Protein AF-A0A2N1NIM1-F1 (afdb_monomer_lite)

Secondary structure (DSSP, 8-state):
-PPPHHHHHHHHHHHHHHHHHHHHHHHHHHHH---PPPP-------PPPPPPPPPPPPPP---HHHHHHHHHHHHHHHHHHHHHHHHHHT---PPPPP------PPPPPPPPPPPPPP---HHHHHHHHHHHHHHHHHHHHHHHHHHHHHHHHHHHHHHHHHHHHHHHHH-PPPPPPP-PPPP--PPP-SPPPPPPPPS-THHHHHHHTS--

Sequence (212 aa):
MFSLPSEEISKKKSQEIEIMIRQEKEKMEKMREFKAQPLPTGSPDCLPTRPYYPPTHPKPFTLLTNDRGEKYQRKFYEKVRKEQEYVKENRFHAQPLPNFEPKIPRKPECPPPTEPIGFFFFTDTRMEERHIYDEHRRFREKEAEEQRIAKIREEEVRNMKEIRRLRADLVHHAQPIRYYTPINIQPSDKKPTRPISPMIGEKRRKYMRQIP

pLDDT: mean 87.47, std 9.03, range [51.19, 97.94]

Radius of gyration: 57.65 Å; chains: 1; bounding box: 119×69×162 Å

Organism: NCBI:txid588596

Foldseek 3Di:
DDDDPVVVVVVVVVVVVVVVVVVVVVVVVVVVPDDDDPDPPDDPDPDPDDDDDPDDDDDDDDDVVVVVVVVVVVVVVVVVVVVVVVCVVPVDDDDPDDDDDDPDDDDPDDDPDDDDDDDDDVVVVVVVVVVVVVVVVVVVVVVVVVVVVVVVVVVVVVVVVVVVVVVVVPDDDDDPDDDDDPDPDDDDPDDPPDDDDPCDDPNVVVVVVPDD

InterPro domains:
  IPR027329 TPX2, C-terminal [PF06886] (121-193)

Structure (mmCIF, N/CA/C/O backbone):
data_AF-A0A2N1NIM1-F1
#
_entry.id   AF-A0A2N1NIM1-F1
#
loop_
_atom_site.group_PDB
_atom_site.id
_atom_site.type_symbol
_atom_site.label_atom_id
_atom_site.label_alt_id
_atom_site.label_comp_id
_atom_site.label_asym_id
_atom_site.label_entity_id
_atom_site.label_seq_id
_atom_site.pdbx_PDB_ins_code
_atom_site.Cartn_x
_atom_site.Cartn_y
_atom_site.Cartn_z
_atom_site.occupancy
_atom_site.B_iso_or_equiv
_atom_site.auth_seq_id
_atom_site.auth_comp_id
_atom_site.auth_asym_id
_atom_site.auth_atom_id
_atom_site.pdbx_PDB_model_num
ATOM 1 N N . MET A 1 1 ? 67.664 -20.695 -45.222 1.00 51.19 1 MET A N 1
ATOM 2 C CA . MET A 1 1 ? 66.618 -19.738 -44.799 1.00 51.19 1 MET A CA 1
ATOM 3 C C . MET A 1 1 ? 66.297 -20.033 -43.345 1.00 51.19 1 MET A C 1
ATOM 5 O O . MET A 1 1 ? 65.984 -21.178 -43.056 1.00 51.19 1 MET A O 1
ATOM 9 N N . PHE A 1 2 ? 66.457 -19.063 -42.443 1.00 61.81 2 PHE A N 1
ATOM 10 C CA . PHE A 1 2 ? 66.083 -19.210 -41.031 1.00 61.81 2 PHE A CA 1
ATOM 11 C C . PHE A 1 2 ? 64.580 -18.935 -40.891 1.00 61.81 2 PHE A C 1
ATOM 13 O O . PHE A 1 2 ? 64.151 -17.838 -41.237 1.00 61.81 2 PHE A O 1
ATOM 20 N N . SER A 1 3 ? 63.788 -19.907 -40.428 1.00 69.06 3 SER A N 1
ATOM 21 C CA . SER A 1 3 ? 62.409 -19.659 -39.991 1.00 69.06 3 SER A CA 1
ATOM 22 C C . SER A 1 3 ? 62.431 -19.181 -38.546 1.00 69.06 3 SER A C 1
ATOM 24 O O . SER A 1 3 ? 63.061 -19.796 -37.684 1.00 69.06 3 SER A O 1
ATOM 26 N N . LEU A 1 4 ? 61.771 -18.059 -38.269 1.00 78.06 4 LEU A N 1
ATOM 27 C CA . LEU A 1 4 ? 61.635 -17.582 -36.897 1.00 78.06 4 LEU A CA 1
ATOM 28 C C . LEU A 1 4 ? 60.613 -18.467 -36.159 1.00 78.06 4 LEU A C 1
ATOM 30 O O . LEU A 1 4 ? 59.556 -18.755 -36.722 1.00 78.06 4 LEU A O 1
ATOM 34 N N . PRO A 1 5 ? 60.846 -18.856 -34.890 1.00 76.31 5 PRO A N 1
ATOM 35 C CA . PRO A 1 5 ? 59.882 -19.647 -34.113 1.00 76.31 5 PRO A CA 1
ATOM 36 C C . PRO A 1 5 ? 58.475 -19.020 -34.037 1.00 76.31 5 PRO A C 1
ATOM 38 O O . PRO A 1 5 ? 57.470 -19.718 -33.911 1.00 76.31 5 PRO A O 1
ATOM 41 N N . SER A 1 6 ? 58.380 -17.694 -34.168 1.00 74.25 6 SER A N 1
ATOM 42 C CA . SER A 1 6 ? 57.118 -16.952 -34.252 1.00 74.25 6 SER A CA 1
ATOM 43 C C . SER A 1 6 ? 56.310 -17.250 -35.523 1.00 74.25 6 SER A C 1
ATOM 45 O O . SER A 1 6 ? 55.078 -17.238 -35.480 1.00 74.25 6 SER A O 1
ATOM 47 N N . GLU A 1 7 ? 56.966 -17.565 -36.641 1.00 82.25 7 GLU A N 1
ATOM 48 C CA . GLU A 1 7 ? 56.302 -17.937 -37.893 1.00 82.25 7 GLU A CA 1
ATOM 49 C C . GLU A 1 7 ? 55.629 -19.304 -37.781 1.00 82.25 7 GLU A C 1
ATOM 51 O O . GLU A 1 7 ? 54.540 -19.500 -38.317 1.00 82.25 7 GLU A O 1
ATOM 56 N N . GLU A 1 8 ? 56.231 -20.240 -37.047 1.00 82.50 8 GLU A N 1
ATOM 57 C CA . GLU A 1 8 ? 55.642 -21.559 -36.799 1.00 82.50 8 GLU A CA 1
ATOM 58 C C . GLU A 1 8 ? 54.401 -21.463 -35.909 1.00 82.50 8 GLU A C 1
ATOM 60 O O . GLU A 1 8 ? 53.388 -22.109 -36.181 1.00 82.50 8 GLU A O 1
ATOM 65 N N . ILE A 1 9 ? 54.437 -20.600 -34.889 1.00 81.94 9 ILE A N 1
ATOM 66 C CA . ILE A 1 9 ? 53.284 -20.338 -34.017 1.00 81.94 9 ILE A CA 1
ATOM 67 C C . ILE A 1 9 ? 52.154 -19.664 -34.809 1.00 81.94 9 ILE A C 1
ATOM 69 O O . ILE A 1 9 ? 50.990 -20.037 -34.663 1.00 81.94 9 ILE A O 1
ATOM 73 N N . SER A 1 10 ? 52.484 -18.706 -35.680 1.00 84.56 10 SER A N 1
ATOM 74 C CA . SER A 1 10 ? 51.512 -18.035 -36.554 1.00 84.56 10 SER A CA 1
ATOM 75 C C . SER A 1 10 ? 50.856 -19.005 -37.548 1.00 84.56 10 SER A C 1
ATOM 77 O O . SER A 1 10 ? 49.634 -19.003 -37.723 1.00 84.56 10 SER A O 1
ATOM 79 N N . LYS A 1 11 ? 51.642 -19.911 -38.147 1.00 86.56 11 LYS A N 1
ATOM 80 C CA . LYS A 1 11 ? 51.139 -20.969 -39.038 1.00 86.56 11 LYS A CA 1
ATOM 81 C C . LYS A 1 11 ? 50.216 -21.949 -38.310 1.00 86.56 11 LYS A C 1
ATOM 83 O O . LYS A 1 11 ? 49.161 -22.281 -38.834 1.00 86.56 11 LYS A O 1
ATOM 88 N N . LYS A 1 12 ? 50.557 -22.357 -37.085 1.00 88.44 12 LYS A N 1
ATOM 89 C CA . LYS A 1 12 ? 49.683 -23.220 -36.271 1.00 88.44 12 LYS A CA 1
ATOM 90 C C . LYS A 1 12 ? 48.359 -22.536 -35.929 1.00 88.44 12 LYS A C 1
ATOM 92 O O . LYS A 1 12 ? 47.302 -23.105 -36.171 1.00 88.44 12 LYS A O 1
ATOM 97 N N . LYS A 1 13 ? 48.399 -21.283 -35.463 1.00 88.44 13 LYS A N 1
ATOM 98 C CA . LYS A 1 13 ? 47.182 -20.522 -35.130 1.00 88.44 13 LYS A CA 1
ATOM 99 C C . LYS A 1 13 ? 46.286 -20.271 -36.342 1.00 88.44 13 LYS A C 1
ATOM 101 O O . LYS A 1 13 ? 45.070 -20.365 -36.230 1.00 88.44 13 LYS A O 1
ATOM 106 N N . SER A 1 14 ? 46.866 -19.963 -37.502 1.00 86.19 14 SER A N 1
ATOM 107 C CA . SER A 1 14 ? 46.087 -19.794 -38.738 1.00 86.19 14 SER A CA 1
ATOM 108 C C . SER A 1 14 ? 45.427 -21.100 -39.183 1.00 86.19 14 SER A C 1
ATOM 110 O O . SER A 1 14 ? 44.251 -21.075 -39.534 1.00 86.19 14 SER A O 1
ATOM 112 N N . GLN A 1 15 ? 46.121 -22.238 -39.071 1.00 91.88 15 GLN A N 1
ATOM 113 C CA . GLN A 1 15 ? 45.538 -23.560 -39.328 1.00 91.88 15 GLN A CA 1
ATOM 114 C C . GLN A 1 15 ? 44.399 -23.894 -38.353 1.00 91.88 15 GLN A C 1
ATOM 116 O O . GLN A 1 15 ? 43.350 -24.367 -38.781 1.00 91.88 15 GLN A O 1
ATOM 121 N N . GLU A 1 16 ? 44.559 -23.611 -37.057 1.00 92.50 16 GLU A N 1
ATOM 122 C CA . GLU A 1 16 ? 43.509 -23.816 -36.047 1.00 92.50 16 GLU A CA 1
ATOM 123 C C . GLU A 1 16 ? 42.253 -22.982 -36.340 1.00 92.50 16 GLU A C 1
ATOM 125 O O . GLU A 1 16 ? 41.133 -23.495 -36.289 1.00 92.50 16 GLU A O 1
ATOM 130 N N . ILE A 1 17 ? 42.433 -21.709 -36.702 1.00 92.00 17 ILE A N 1
ATOM 131 C CA . ILE A 1 17 ? 41.333 -20.812 -37.079 1.00 92.00 17 ILE A CA 1
ATOM 132 C C . ILE A 1 17 ? 40.633 -21.323 -38.345 1.00 92.00 17 ILE A C 1
ATOM 134 O O . ILE A 1 17 ? 39.405 -21.350 -38.402 1.00 92.00 17 ILE A O 1
ATOM 138 N N . GLU A 1 18 ? 41.389 -21.772 -39.347 1.00 92.88 18 GLU A N 1
ATOM 139 C CA . GLU A 1 18 ? 40.831 -22.301 -40.593 1.00 92.88 18 GLU A CA 1
ATOM 140 C C . GLU A 1 18 ? 40.017 -23.586 -40.361 1.00 92.88 18 GLU A C 1
ATOM 142 O O . GLU A 1 18 ? 38.937 -23.755 -40.936 1.00 92.88 18 GLU A O 1
ATOM 147 N N . ILE A 1 19 ? 40.482 -24.458 -39.459 1.00 94.75 19 ILE A N 1
ATOM 148 C CA . ILE A 1 19 ? 39.755 -25.659 -39.031 1.00 94.75 19 ILE A CA 1
ATOM 149 C C . ILE A 1 19 ? 38.452 -25.277 -38.319 1.00 94.75 19 ILE A C 1
ATOM 151 O O . ILE A 1 19 ? 37.404 -25.838 -38.649 1.00 94.75 19 ILE A O 1
ATOM 155 N N . MET A 1 20 ? 38.481 -24.311 -37.392 1.00 94.62 20 MET A N 1
ATOM 156 C CA . MET A 1 20 ? 37.266 -23.848 -36.706 1.00 94.62 20 MET A CA 1
ATOM 157 C C . MET A 1 20 ? 36.234 -23.290 -37.687 1.0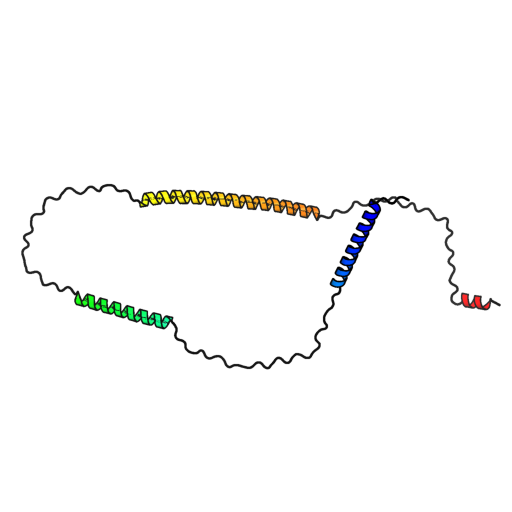0 94.62 20 MET A C 1
ATOM 159 O O . MET A 1 20 ? 35.072 -23.694 -37.652 1.00 94.62 20 MET A O 1
ATOM 163 N N . ILE A 1 21 ? 36.664 -22.427 -38.611 1.00 95.00 21 ILE A N 1
ATOM 164 C CA . ILE A 1 21 ? 35.787 -21.839 -39.632 1.00 95.00 21 ILE A CA 1
ATOM 165 C C . ILE A 1 21 ? 35.159 -22.934 -40.503 1.00 95.00 21 ILE A C 1
ATOM 167 O O . ILE A 1 21 ? 33.975 -22.859 -40.837 1.00 95.00 21 ILE A O 1
ATOM 171 N N . ARG A 1 22 ? 35.928 -23.967 -40.874 1.00 95.75 22 ARG A N 1
ATOM 172 C CA . ARG A 1 22 ? 35.419 -25.094 -41.666 1.00 95.75 22 ARG A CA 1
ATOM 173 C C . ARG A 1 22 ? 34.350 -25.881 -40.908 1.00 95.75 22 ARG A C 1
ATOM 175 O O . ARG A 1 22 ? 33.283 -26.128 -41.462 1.00 95.75 22 ARG A O 1
ATOM 182 N N . GLN A 1 23 ? 34.599 -26.212 -39.642 1.00 93.69 23 GLN A N 1
ATOM 183 C CA . GLN A 1 23 ? 33.635 -26.934 -38.806 1.00 93.69 23 GLN A CA 1
ATOM 184 C C . GLN A 1 23 ? 32.342 -26.140 -38.593 1.00 93.69 23 GLN A C 1
ATOM 186 O O . GLN A 1 23 ? 31.250 -26.708 -38.611 1.00 93.69 23 GLN A O 1
ATOM 191 N N . GLU A 1 24 ? 32.444 -24.827 -38.394 1.00 93.06 24 GLU A N 1
ATOM 192 C CA . GLU A 1 24 ? 31.281 -23.959 -38.217 1.00 93.06 24 GLU A CA 1
ATOM 193 C C . GLU A 1 24 ? 30.450 -23.854 -39.505 1.00 93.06 24 GLU A C 1
ATOM 195 O O . GLU A 1 24 ? 29.221 -23.947 -39.454 1.00 93.06 24 GLU A O 1
ATOM 200 N N . LYS A 1 25 ? 31.109 -23.770 -40.670 1.00 93.94 25 LYS A N 1
ATOM 201 C CA . LYS A 1 25 ? 30.442 -23.826 -41.980 1.00 93.94 25 LYS A CA 1
ATOM 202 C C . LYS A 1 25 ? 29.713 -25.149 -42.210 1.00 93.94 25 LYS A C 1
ATOM 204 O O . LYS A 1 25 ? 28.548 -25.119 -42.594 1.00 93.94 25 LYS A O 1
ATOM 209 N N . GLU A 1 26 ? 30.343 -26.287 -41.917 1.00 94.00 26 GLU A N 1
ATOM 210 C CA . GLU A 1 26 ? 29.699 -27.604 -42.042 1.00 94.00 26 GLU A CA 1
ATOM 211 C C . GLU A 1 26 ? 28.487 -27.744 -41.107 1.00 94.00 26 GLU A C 1
ATOM 213 O O . GLU A 1 26 ? 27.455 -28.295 -41.493 1.00 94.00 26 GLU A O 1
ATOM 218 N N . LYS A 1 27 ? 28.571 -27.221 -39.874 1.00 90.94 27 LYS A N 1
ATOM 219 C CA . LYS A 1 27 ? 27.430 -27.191 -38.943 1.00 90.94 27 LYS A CA 1
ATOM 220 C C . LYS A 1 27 ? 26.288 -26.327 -39.476 1.00 90.94 27 LYS A C 1
ATOM 222 O O . LYS A 1 27 ? 25.135 -26.747 -39.422 1.00 90.94 27 LYS A O 1
ATOM 227 N N . MET A 1 28 ? 26.600 -25.143 -40.002 1.00 89.00 28 MET A N 1
ATOM 228 C CA . MET A 1 28 ? 25.619 -24.245 -40.616 1.00 89.00 28 MET A CA 1
ATOM 229 C C . MET A 1 28 ? 24.942 -24.885 -41.833 1.00 89.00 28 MET A C 1
ATOM 231 O O . MET A 1 28 ? 23.725 -24.785 -41.957 1.00 89.00 28 MET A O 1
ATOM 235 N N . GLU A 1 29 ? 25.692 -25.557 -42.711 1.00 89.62 29 GLU A N 1
ATOM 236 C CA . GLU A 1 29 ? 25.126 -26.280 -43.858 1.00 89.62 29 GLU A CA 1
ATOM 237 C C . GLU A 1 29 ? 24.195 -27.408 -43.413 1.00 89.62 29 GLU A C 1
ATOM 239 O O . GLU A 1 29 ? 23.063 -27.472 -43.888 1.00 89.62 29 GLU A O 1
ATOM 244 N N . LYS A 1 30 ? 24.591 -28.209 -42.416 1.00 88.38 30 LYS A N 1
ATOM 245 C CA . LYS A 1 30 ? 23.718 -29.250 -41.846 1.00 88.38 30 LYS A CA 1
ATOM 246 C C . LYS A 1 30 ? 22.431 -28.693 -41.238 1.00 88.38 30 LYS A C 1
ATOM 248 O O . LYS A 1 30 ? 21.390 -29.322 -41.365 1.00 88.38 30 LYS A O 1
ATOM 253 N N . MET A 1 31 ? 22.473 -27.524 -40.591 1.00 81.81 31 MET A N 1
ATOM 254 C CA . MET A 1 31 ? 21.259 -26.870 -40.077 1.00 81.81 31 MET A CA 1
ATOM 255 C C . MET A 1 31 ? 20.376 -26.289 -41.191 1.00 81.81 31 MET A C 1
ATOM 257 O O . MET A 1 31 ? 19.167 -26.169 -41.008 1.00 81.81 31 MET A O 1
ATOM 261 N N . ARG A 1 32 ? 20.964 -25.919 -42.336 1.00 84.38 32 ARG A N 1
ATOM 262 C CA . ARG A 1 32 ? 20.236 -25.433 -43.522 1.00 84.38 32 ARG A CA 1
ATOM 263 C C . ARG A 1 32 ? 19.597 -26.562 -44.328 1.00 84.38 32 ARG A C 1
ATOM 265 O O . ARG A 1 32 ? 18.686 -26.288 -45.107 1.00 84.38 32 ARG A O 1
ATOM 272 N N . GLU A 1 33 ? 20.035 -27.809 -44.147 1.00 84.81 33 GLU A N 1
ATOM 273 C CA . GLU A 1 33 ? 19.372 -28.985 -44.714 1.00 84.81 33 GLU A CA 1
ATOM 274 C C . GLU A 1 33 ? 18.003 -29.208 -44.052 1.00 84.81 33 GLU A C 1
ATOM 276 O O . GLU A 1 33 ? 17.835 -29.988 -43.114 1.00 84.81 33 GLU A O 1
ATOM 281 N N . PHE A 1 34 ? 16.986 -28.523 -44.569 1.00 78.75 34 PHE A N 1
ATOM 282 C CA . PHE A 1 34 ? 15.597 -28.756 -44.198 1.00 78.75 34 PHE A CA 1
ATOM 283 C C . PHE A 1 34 ? 15.124 -30.109 -44.754 1.00 78.75 34 PHE A C 1
ATOM 285 O O . PHE A 1 34 ? 14.852 -30.247 -45.947 1.00 78.75 34 PHE A O 1
ATOM 292 N N . LYS A 1 35 ? 15.023 -31.122 -43.886 1.00 78.12 35 LYS A N 1
ATOM 293 C CA . LYS A 1 35 ? 14.438 -32.431 -44.215 1.00 78.12 35 LYS A CA 1
ATOM 294 C C . LYS A 1 35 ? 13.007 -32.496 -43.687 1.00 78.12 35 LYS A C 1
ATOM 296 O O . LYS A 1 35 ? 12.789 -32.767 -42.509 1.00 78.12 35 LYS A O 1
ATOM 301 N N . ALA A 1 36 ? 12.031 -32.236 -44.556 1.00 78.25 36 ALA A N 1
ATOM 302 C CA . ALA A 1 36 ? 10.624 -32.451 -44.230 1.00 78.25 36 ALA A CA 1
ATOM 303 C C . ALA A 1 36 ? 10.336 -33.954 -44.095 1.00 78.25 36 ALA A C 1
ATOM 305 O O . ALA A 1 36 ? 10.800 -34.753 -44.911 1.00 78.25 36 ALA A O 1
ATOM 306 N N . GLN A 1 37 ? 9.549 -34.340 -43.090 1.00 78.75 37 GLN A N 1
ATOM 307 C CA . GLN A 1 37 ? 8.972 -35.682 -43.071 1.00 78.75 37 GLN A CA 1
ATOM 308 C C . GLN A 1 37 ? 7.837 -35.755 -44.102 1.00 78.75 37 GLN A C 1
ATOM 310 O O . GLN A 1 37 ? 7.062 -34.799 -44.205 1.00 78.75 37 GLN A O 1
ATOM 315 N N . PRO A 1 38 ? 7.734 -36.844 -44.887 1.00 78.12 38 PRO A N 1
ATOM 316 C CA . PRO A 1 38 ? 6.628 -37.011 -45.818 1.00 78.12 38 PRO A CA 1
ATOM 317 C C . PRO A 1 38 ? 5.306 -37.018 -45.047 1.00 78.12 38 PRO A C 1
ATOM 319 O O . PRO A 1 38 ? 5.225 -37.563 -43.945 1.00 78.12 38 PRO A O 1
ATOM 322 N N . LEU A 1 39 ? 4.271 -36.410 -45.632 1.00 70.12 39 LEU A N 1
ATOM 323 C CA . LEU A 1 39 ? 2.931 -36.437 -45.052 1.00 70.12 39 LEU A CA 1
ATOM 324 C C . LEU A 1 39 ? 2.502 -37.902 -44.863 1.00 70.12 39 LEU A C 1
ATOM 326 O O . LEU A 1 39 ? 2.618 -38.678 -45.821 1.00 70.12 39 LEU A O 1
ATOM 330 N N . PRO A 1 40 ? 2.004 -38.292 -43.673 1.00 70.06 40 PRO A N 1
ATOM 331 C CA . PRO A 1 40 ? 1.428 -39.612 -43.469 1.00 70.06 40 PRO A CA 1
ATOM 332 C C . PRO A 1 40 ? 0.306 -39.807 -44.489 1.00 70.06 40 PRO A C 1
ATOM 334 O O . PRO A 1 40 ? -0.752 -39.192 -44.396 1.00 70.06 40 PRO A O 1
ATOM 337 N N . THR A 1 41 ? 0.561 -40.611 -45.518 1.00 65.69 41 THR A N 1
ATOM 338 C CA . THR A 1 41 ? -0.436 -40.917 -46.544 1.00 65.69 41 THR A CA 1
ATOM 339 C C . THR A 1 41 ? -1.141 -42.190 -46.100 1.00 65.69 41 THR A C 1
ATOM 341 O O . THR A 1 41 ? -0.787 -43.291 -46.508 1.00 65.69 41 THR A O 1
ATOM 344 N N . GLY A 1 42 ? -2.085 -42.025 -45.179 1.00 60.38 42 GLY A N 1
ATOM 345 C CA . GLY A 1 42 ? -2.980 -43.067 -44.695 1.00 60.38 42 GLY A CA 1
ATOM 346 C C . GLY A 1 42 ? -4.401 -42.517 -44.659 1.00 60.38 42 GLY A C 1
ATOM 347 O O . GLY A 1 42 ? -4.608 -41.364 -44.286 1.00 60.38 42 GLY A O 1
ATOM 348 N N . SER A 1 43 ? -5.365 -43.321 -45.104 1.00 67.00 43 SER A N 1
ATOM 349 C CA . SER A 1 43 ? -6.809 -43.099 -44.939 1.00 67.00 43 SER A CA 1
ATOM 350 C C . SER A 1 43 ? -7.146 -42.548 -43.546 1.00 67.00 43 SER A C 1
ATOM 352 O O . SER A 1 43 ? -6.492 -42.977 -42.596 1.00 67.00 43 SER A O 1
ATOM 354 N N . PRO A 1 44 ? -8.150 -41.656 -43.391 1.00 63.84 44 PRO A N 1
ATOM 355 C CA . PRO A 1 44 ? -8.446 -41.058 -42.094 1.00 63.84 44 PRO A CA 1
ATOM 356 C C . PRO A 1 44 ? -8.681 -42.165 -41.068 1.00 63.84 44 PRO A C 1
ATOM 358 O O . PRO A 1 44 ? -9.527 -43.032 -41.290 1.00 63.84 44 PRO A O 1
ATOM 361 N N . ASP A 1 45 ? -7.918 -42.138 -39.975 1.00 63.31 45 ASP A N 1
ATOM 362 C CA . ASP A 1 45 ? -8.142 -43.017 -38.834 1.00 63.31 45 ASP A CA 1
ATOM 363 C C . ASP A 1 45 ? -9.625 -42.932 -38.458 1.00 63.31 45 ASP A C 1
ATOM 365 O O . ASP A 1 45 ? -10.141 -41.849 -38.161 1.00 63.31 45 ASP A O 1
ATOM 369 N N . CYS A 1 46 ? -10.338 -44.060 -38.518 1.00 65.44 46 CYS A N 1
ATOM 370 C CA . CYS A 1 46 ? -11.720 -44.125 -38.068 1.00 65.44 46 CYS A CA 1
ATOM 371 C C . CYS A 1 46 ? -11.735 -43.732 -36.591 1.00 65.44 46 CYS A C 1
ATOM 373 O O . CYS A 1 46 ? -11.326 -44.519 -35.735 1.00 65.44 46 CYS A O 1
ATOM 375 N N . LEU A 1 47 ? -12.186 -42.512 -36.290 1.00 68.81 47 LEU A N 1
ATOM 376 C CA . LEU A 1 47 ? -12.359 -42.078 -34.912 1.00 68.81 47 LEU A CA 1
ATOM 377 C C . LEU A 1 47 ? -13.244 -43.112 -34.200 1.00 68.81 47 LEU A C 1
ATOM 379 O O . LEU A 1 47 ? -14.279 -43.507 -34.753 1.00 68.81 47 LEU A O 1
ATOM 383 N N . PRO A 1 48 ? -12.865 -43.580 -32.998 1.00 76.06 48 PRO A N 1
ATOM 384 C CA . PRO A 1 48 ? -13.689 -44.528 -32.267 1.00 76.06 48 PRO A CA 1
ATOM 385 C C . PRO A 1 48 ? -15.087 -43.933 -32.069 1.00 76.06 48 PRO A C 1
ATOM 387 O O . PRO A 1 48 ? -15.232 -42.752 -31.743 1.00 76.06 48 PRO A O 1
ATOM 390 N N . THR A 1 49 ? -16.126 -44.749 -32.278 1.00 76.25 49 THR A N 1
ATOM 391 C CA . THR A 1 49 ? -17.516 -44.319 -32.074 1.00 76.25 49 THR A CA 1
ATOM 392 C C . THR A 1 49 ? -17.673 -43.833 -30.636 1.00 76.25 49 THR A C 1
ATOM 394 O O . THR A 1 49 ? -17.476 -44.593 -29.688 1.00 76.25 49 THR A O 1
ATOM 397 N N . ARG A 1 50 ? -17.995 -42.545 -30.470 1.00 77.06 50 ARG A N 1
ATOM 398 C CA . ARG A 1 50 ? -18.150 -41.922 -29.153 1.00 77.06 50 ARG A CA 1
ATOM 399 C C . ARG A 1 50 ? -19.331 -42.578 -28.421 1.00 77.06 50 ARG A C 1
ATOM 401 O O . ARG A 1 50 ? -20.448 -42.493 -28.932 1.00 77.06 50 ARG A O 1
ATOM 408 N N . PRO A 1 51 ? -19.140 -43.170 -27.227 1.00 81.19 51 PRO A N 1
ATOM 409 C CA . PRO A 1 51 ? -20.263 -43.653 -26.435 1.00 81.19 51 PRO A CA 1
ATOM 410 C C . PRO A 1 51 ? -21.136 -42.465 -26.009 1.00 81.19 51 PRO A C 1
ATOM 412 O O . PRO A 1 51 ? -20.645 -41.491 -25.429 1.00 81.19 51 PRO A O 1
ATOM 415 N N . TYR A 1 52 ? -22.427 -42.526 -26.336 1.00 83.12 52 TYR A N 1
ATOM 416 C CA . TYR A 1 52 ? -23.416 -41.566 -25.856 1.00 83.12 52 TYR A CA 1
ATOM 417 C C . TYR A 1 52 ? -23.809 -41.942 -24.427 1.00 83.12 52 TYR A C 1
ATOM 419 O O . TYR A 1 52 ? -24.339 -43.027 -24.191 1.00 83.12 52 TYR A O 1
ATOM 427 N N . TYR A 1 53 ? -23.549 -41.044 -23.478 1.00 83.38 53 TYR A N 1
ATOM 428 C CA . TYR A 1 53 ? -24.014 -41.185 -22.102 1.00 83.38 53 TYR A CA 1
ATOM 429 C C . TYR A 1 53 ? -25.262 -40.317 -21.902 1.00 83.38 53 TYR A C 1
ATOM 431 O O . TYR A 1 53 ? -25.276 -39.175 -22.375 1.00 83.38 53 TYR A O 1
ATOM 439 N N . PRO A 1 54 ? -26.303 -40.824 -21.216 1.00 86.88 54 PRO A N 1
ATOM 440 C CA . PRO A 1 54 ? -27.475 -40.022 -20.896 1.00 86.88 54 PRO A CA 1
ATOM 441 C C . PRO A 1 54 ? -27.093 -38.847 -19.979 1.00 86.88 54 PRO A C 1
ATOM 443 O O . PRO A 1 54 ? -26.112 -38.945 -19.234 1.00 86.88 54 PRO A O 1
ATOM 446 N N . PRO A 1 55 ? -27.860 -37.742 -19.996 1.00 88.94 55 PRO A N 1
ATOM 447 C CA . PRO A 1 55 ? -27.646 -36.631 -19.077 1.00 88.94 55 PRO A CA 1
ATOM 448 C C . PRO A 1 55 ? -27.637 -37.099 -17.617 1.00 88.94 55 PRO A C 1
ATOM 450 O O . PRO A 1 55 ? -28.542 -37.800 -17.168 1.00 88.94 55 PRO A O 1
ATOM 453 N N . THR A 1 56 ? -26.616 -36.694 -16.864 1.00 88.50 56 THR A N 1
ATOM 454 C CA . THR A 1 56 ? -26.507 -37.015 -15.440 1.00 88.50 56 THR A CA 1
ATOM 455 C C . THR A 1 56 ? -27.636 -36.341 -14.662 1.00 88.50 56 THR A C 1
ATOM 457 O O . THR A 1 56 ? -27.722 -35.113 -14.629 1.00 88.50 56 THR A O 1
ATOM 460 N N . HIS A 1 57 ? -28.483 -37.125 -13.993 1.00 87.69 57 HIS A N 1
ATOM 461 C CA . HIS A 1 57 ? -29.477 -36.583 -13.068 1.00 87.69 57 HIS A CA 1
ATOM 462 C C . HIS A 1 57 ? -28.807 -36.172 -11.748 1.00 87.69 57 HIS A C 1
ATOM 464 O O . HIS A 1 57 ? -28.085 -36.982 -11.155 1.00 87.69 57 HIS A O 1
ATOM 470 N N . PRO A 1 58 ? -29.023 -34.937 -11.260 1.00 87.25 58 PRO A N 1
ATOM 471 C CA . PRO A 1 58 ? -28.434 -34.501 -10.004 1.00 87.25 58 PRO A CA 1
ATOM 472 C C . PRO A 1 58 ? -29.041 -35.290 -8.843 1.00 87.25 58 PRO A C 1
ATOM 474 O O . PRO A 1 58 ? -30.260 -35.356 -8.679 1.00 87.25 58 PRO A O 1
ATOM 477 N N . LYS A 1 59 ? -28.180 -35.872 -8.006 1.00 88.38 59 LYS A N 1
ATOM 478 C CA . LYS A 1 59 ? -28.604 -36.473 -6.741 1.00 88.38 59 LYS A CA 1
ATOM 479 C C . LYS A 1 59 ? -28.915 -35.344 -5.750 1.00 88.38 59 LYS A C 1
ATOM 481 O O . LYS A 1 59 ? -28.071 -34.456 -5.597 1.00 88.38 59 LYS A O 1
ATOM 486 N N . PRO A 1 60 ? -30.074 -35.356 -5.067 1.00 89.88 60 PRO A N 1
ATOM 487 C CA . PRO A 1 60 ? -30.345 -34.374 -4.027 1.00 89.88 60 PRO A CA 1
ATOM 488 C C . PRO A 1 60 ? -29.256 -34.456 -2.954 1.00 89.88 60 PRO A C 1
ATOM 490 O O . PRO A 1 60 ? -28.885 -35.545 -2.510 1.00 89.88 60 PRO A O 1
ATOM 493 N N . PHE A 1 61 ? -28.734 -33.298 -2.559 1.00 87.12 61 PHE A N 1
ATOM 494 C CA . PHE A 1 61 ? -27.736 -33.167 -1.505 1.00 87.12 61 PHE A CA 1
ATOM 495 C C . PHE A 1 61 ? -28.257 -32.221 -0.429 1.00 87.12 61 PHE A C 1
ATOM 497 O O . PHE A 1 61 ? -28.981 -31.264 -0.711 1.00 87.12 61 PHE A O 1
ATOM 504 N N . THR A 1 62 ? -27.898 -32.494 0.820 1.00 85.94 62 THR A N 1
ATOM 505 C CA . THR A 1 62 ? -28.193 -31.596 1.930 1.00 85.94 62 THR A CA 1
ATOM 506 C C . THR A 1 62 ? -27.156 -30.481 1.954 1.00 85.94 62 THR A C 1
ATOM 508 O O . THR A 1 62 ? -25.948 -30.717 1.919 1.00 85.94 62 THR A O 1
ATOM 511 N N . LEU A 1 63 ? -27.625 -29.235 1.976 1.00 87.88 63 LEU A N 1
ATOM 512 C CA . LEU A 1 63 ? -26.749 -28.081 2.101 1.00 87.88 63 LEU A CA 1
ATOM 513 C C . LEU A 1 63 ? -26.410 -27.875 3.580 1.00 87.88 63 LEU A C 1
ATOM 515 O O . LEU A 1 63 ? -27.315 -27.697 4.389 1.00 87.88 63 LEU A O 1
ATOM 519 N N . LEU A 1 64 ? -25.124 -27.803 3.928 1.00 86.94 64 LEU A N 1
ATOM 520 C CA . LEU A 1 64 ? -24.667 -27.539 5.307 1.00 86.94 64 LEU A CA 1
ATOM 521 C C . LEU A 1 64 ? -25.248 -26.236 5.897 1.00 86.94 64 LEU A C 1
ATOM 523 O O . LEU A 1 64 ? -25.382 -26.078 7.111 1.00 86.94 64 LEU A O 1
ATOM 527 N N . THR A 1 65 ? -25.619 -25.290 5.033 1.00 89.88 65 THR A N 1
ATOM 528 C CA . THR A 1 65 ? -26.314 -24.052 5.404 1.00 89.88 65 THR A CA 1
ATOM 529 C C . THR A 1 65 ? -27.704 -24.312 5.984 1.00 89.88 65 THR A C 1
ATOM 531 O O . THR A 1 65 ? -28.109 -23.580 6.886 1.00 89.88 65 THR A O 1
ATOM 534 N N . ASN A 1 66 ? -28.413 -25.349 5.527 1.00 90.12 66 ASN A N 1
ATOM 535 C CA . ASN A 1 66 ? -29.731 -25.708 6.052 1.00 90.12 66 ASN A CA 1
ATOM 536 C C . ASN A 1 66 ? -29.611 -26.158 7.514 1.00 90.12 66 ASN A C 1
ATOM 538 O O . ASN A 1 66 ? -30.310 -25.622 8.370 1.00 90.12 66 ASN A O 1
ATOM 542 N N . ASP A 1 67 ? -28.639 -27.021 7.821 1.00 89.38 67 ASP A N 1
ATOM 543 C CA . ASP A 1 67 ? -28.379 -27.494 9.189 1.00 89.38 67 ASP A CA 1
ATOM 544 C C . ASP A 1 67 ? -27.966 -26.340 10.118 1.00 89.38 67 ASP A C 1
ATOM 546 O O . ASP A 1 67 ? -28.407 -26.231 11.269 1.00 89.38 67 ASP A O 1
ATOM 550 N N . ARG A 1 68 ? -27.129 -25.419 9.614 1.00 92.94 68 ARG A N 1
ATOM 551 C CA . ARG A 1 68 ? -26.733 -24.208 10.351 1.00 92.94 68 ARG A CA 1
ATOM 552 C C . ARG A 1 68 ? -27.929 -23.291 10.612 1.00 92.94 68 ARG A C 1
ATOM 554 O O . ARG A 1 68 ? -28.037 -22.749 11.715 1.00 92.94 68 ARG A O 1
ATOM 561 N N . GLY A 1 69 ? -28.795 -23.111 9.616 1.00 93.75 69 GLY A N 1
ATOM 562 C CA . GLY A 1 69 ? -30.008 -22.302 9.702 1.00 93.75 69 GLY A CA 1
ATOM 563 C C . GLY A 1 69 ? -30.996 -22.867 10.717 1.00 93.75 69 GLY A C 1
ATOM 564 O O . GLY A 1 69 ? -31.469 -22.134 11.584 1.00 93.75 69 GLY A O 1
ATOM 565 N N . GLU A 1 70 ? -31.216 -24.179 10.692 1.00 94.50 70 GLU A N 1
ATOM 566 C CA . GLU A 1 70 ? -32.092 -24.860 11.642 1.00 94.50 70 GLU A CA 1
ATOM 567 C C . GLU A 1 70 ? -31.572 -24.722 13.081 1.00 94.50 70 GLU A C 1
ATOM 569 O O . GLU A 1 70 ? -32.312 -24.346 13.993 1.00 94.50 70 GLU A O 1
ATOM 574 N N . LYS A 1 71 ? -30.266 -24.924 13.299 1.00 94.94 71 LYS A N 1
ATOM 575 C CA . LYS A 1 71 ? -29.643 -24.735 14.618 1.00 94.94 71 LYS A CA 1
ATOM 576 C C . LYS A 1 71 ? -29.771 -23.294 15.118 1.00 94.94 71 LYS A C 1
ATOM 578 O O . LYS A 1 71 ? -29.979 -23.080 16.313 1.00 94.94 71 LYS A O 1
ATOM 583 N N . TYR A 1 72 ? -29.626 -22.312 14.228 1.00 94.81 72 TYR A N 1
ATOM 584 C CA . TYR A 1 72 ? -29.808 -20.902 14.566 1.00 94.81 72 TYR A CA 1
ATOM 585 C C . TYR A 1 72 ? -31.259 -20.600 14.954 1.00 94.81 72 TYR A C 1
ATOM 587 O O . TYR A 1 72 ? -31.486 -20.019 16.014 1.00 94.81 72 TYR A O 1
ATOM 595 N N . GLN A 1 73 ? -32.230 -21.056 14.158 1.00 96.06 73 GLN A N 1
ATOM 596 C CA . GLN A 1 73 ? -33.656 -20.878 14.441 1.00 96.06 73 GLN A CA 1
ATOM 597 C C . GLN A 1 73 ? -34.047 -21.496 15.785 1.00 96.06 73 GLN A C 1
ATOM 599 O O . GLN A 1 73 ? -34.657 -20.816 16.608 1.00 96.06 73 GLN A O 1
ATOM 604 N N . ARG A 1 74 ? -33.628 -22.738 16.066 1.00 96.56 74 ARG A N 1
ATOM 605 C CA . ARG A 1 74 ? -33.898 -23.396 17.358 1.00 96.56 74 ARG A CA 1
ATOM 606 C C . ARG A 1 74 ? -33.380 -22.568 18.539 1.00 96.56 74 ARG A C 1
ATOM 608 O O . ARG A 1 74 ? -34.124 -22.314 19.481 1.00 96.56 74 ARG A O 1
ATOM 615 N N . LYS A 1 75 ? -32.129 -22.093 18.468 1.00 96.94 75 LYS A N 1
ATOM 616 C CA . LYS A 1 75 ? -31.528 -21.243 19.513 1.00 96.94 75 LYS A CA 1
ATOM 617 C C . LYS A 1 75 ? -32.256 -19.913 19.680 1.00 96.94 75 LYS A C 1
ATOM 619 O O . LYS A 1 75 ? -32.423 -19.444 20.802 1.00 96.94 75 LYS A O 1
ATOM 624 N N . PHE A 1 76 ? -32.657 -19.295 18.572 1.00 97.44 76 PHE A N 1
ATOM 625 C CA . PHE A 1 76 ? -33.397 -18.041 18.588 1.00 97.44 76 PHE A CA 1
ATOM 626 C C . PHE A 1 76 ? -34.741 -18.204 19.305 1.00 97.44 76 PHE A C 1
ATOM 628 O O . PHE A 1 76 ? -35.009 -17.471 20.255 1.00 97.44 76 PHE A O 1
ATOM 635 N N . TYR A 1 77 ? -35.539 -19.208 18.929 1.00 97.50 77 TYR A N 1
ATOM 636 C CA . TYR A 1 77 ? -36.828 -19.469 19.576 1.00 97.50 77 TYR A CA 1
ATOM 637 C C . TYR A 1 77 ? -36.684 -19.829 21.056 1.00 97.50 77 TYR A C 1
ATOM 639 O O . TYR A 1 77 ? -37.477 -19.372 21.875 1.00 97.50 77 TYR A O 1
ATOM 647 N N . GLU A 1 78 ? -35.651 -20.591 21.424 1.00 97.25 78 GLU A N 1
ATOM 648 C CA . GLU A 1 78 ? -35.371 -20.899 22.828 1.00 97.25 78 GLU A CA 1
ATOM 649 C C . GLU A 1 78 ? -35.059 -19.630 23.639 1.00 97.25 78 GLU A C 1
ATOM 651 O O . GLU A 1 78 ? -35.554 -19.470 24.755 1.00 97.25 78 GLU A O 1
ATOM 656 N N . LYS A 1 79 ? -34.273 -18.704 23.073 1.00 96.88 79 LYS A N 1
ATOM 657 C CA . LYS A 1 79 ? -33.948 -17.426 23.718 1.00 96.88 79 LYS A CA 1
ATOM 658 C C . LYS A 1 79 ? -35.195 -16.564 23.918 1.00 96.88 79 LYS A C 1
ATOM 660 O O . LYS A 1 79 ? -35.410 -16.076 25.022 1.00 96.88 79 LYS A O 1
ATOM 665 N N . VAL A 1 80 ? -36.020 -16.432 22.878 1.00 97.12 80 VAL A N 1
ATOM 666 C CA . VAL A 1 80 ? -37.284 -15.680 22.940 1.00 97.12 80 VAL A CA 1
ATOM 667 C C . VAL A 1 80 ? -38.215 -16.271 23.999 1.00 97.12 80 VAL A C 1
ATOM 669 O O . VAL A 1 80 ? -38.789 -15.528 24.790 1.00 97.12 80 VAL A O 1
ATOM 672 N N . ARG A 1 81 ? -38.329 -17.605 24.071 1.00 97.00 81 ARG A N 1
ATOM 673 C CA . ARG A 1 81 ? -39.161 -18.272 25.081 1.00 97.00 81 ARG A CA 1
ATOM 674 C C . ARG A 1 81 ? -38.691 -17.962 26.506 1.00 97.00 81 ARG A C 1
ATOM 676 O O . ARG A 1 81 ? -39.506 -17.568 27.332 1.00 97.00 81 ARG A O 1
ATOM 683 N N . LYS A 1 82 ? -37.386 -18.077 26.777 1.00 96.31 82 LYS A N 1
ATOM 684 C CA . LYS A 1 82 ? -36.804 -17.772 28.099 1.00 96.31 82 LYS A CA 1
ATOM 685 C C . LYS A 1 82 ? -37.013 -16.315 28.505 1.00 96.31 82 LYS A C 1
ATOM 687 O O . LYS A 1 82 ? -37.275 -16.032 29.666 1.00 96.31 82 LYS A O 1
ATOM 692 N N . GLU A 1 83 ? -36.901 -15.389 27.558 1.00 94.69 83 GLU A N 1
ATOM 693 C CA . GLU A 1 83 ? -37.137 -13.966 27.813 1.00 94.69 83 GLU A CA 1
ATOM 694 C C . GLU A 1 83 ? -38.605 -13.692 28.169 1.00 94.69 83 GLU A C 1
ATOM 696 O O . GLU A 1 83 ? -38.885 -12.971 29.125 1.00 94.69 83 GLU A O 1
ATOM 701 N N . GLN A 1 84 ? -39.550 -14.329 27.471 1.00 94.62 84 GLN A N 1
ATOM 702 C CA . GLN A 1 84 ? -40.975 -14.242 27.802 1.00 94.62 84 GLN A CA 1
ATOM 703 C C . GLN A 1 84 ? -41.293 -14.834 29.183 1.00 94.62 84 GLN A C 1
ATOM 705 O O . GLN A 1 84 ? -42.061 -14.237 29.937 1.00 94.62 84 GLN A O 1
ATOM 710 N N . GLU A 1 85 ? -40.698 -15.981 29.526 1.00 95.25 85 GLU A N 1
ATOM 711 C CA . GLU A 1 85 ? -40.810 -16.604 30.853 1.00 95.25 85 GLU A CA 1
ATOM 712 C C . GLU A 1 85 ? -40.264 -15.664 31.942 1.00 95.25 85 GLU A C 1
ATOM 714 O O . GLU A 1 85 ? -40.979 -15.355 32.893 1.00 95.25 85 GLU A O 1
ATOM 719 N N . TYR A 1 86 ? -39.068 -15.099 31.745 1.00 94.25 86 TYR A N 1
ATOM 720 C CA . TYR A 1 86 ? -38.449 -14.144 32.670 1.00 94.25 86 TYR A CA 1
ATOM 721 C C . TYR A 1 86 ? -39.303 -12.890 32.887 1.00 94.25 86 TYR A C 1
ATOM 723 O O . TYR A 1 86 ? -39.467 -12.438 34.019 1.00 94.25 86 TYR A O 1
ATOM 731 N N . VAL A 1 87 ? -39.865 -12.313 31.820 1.00 91.12 87 VAL A N 1
ATOM 732 C CA . VAL A 1 87 ? -40.744 -11.135 31.918 1.00 91.12 87 VAL A CA 1
ATOM 733 C C . VAL A 1 87 ? -42.049 -11.473 32.641 1.00 91.12 87 VAL A C 1
ATOM 735 O O . VAL A 1 87 ? -42.572 -10.645 33.386 1.00 91.12 87 VAL A O 1
ATOM 738 N N . LYS A 1 88 ? -42.583 -12.683 32.440 1.00 89.31 88 LYS A N 1
ATOM 739 C CA . LYS A 1 88 ? -43.797 -13.147 33.117 1.00 89.31 88 LYS A CA 1
ATOM 740 C C . LYS A 1 88 ? -43.562 -13.372 34.611 1.00 89.31 88 LYS A C 1
ATOM 742 O O . LYS A 1 88 ? -44.410 -12.973 35.403 1.00 89.31 88 LYS A O 1
ATOM 747 N N . GLU A 1 89 ? -42.444 -13.990 34.982 1.00 89.69 89 GLU A N 1
ATOM 748 C CA . GLU A 1 89 ? -42.069 -14.238 36.380 1.00 89.69 89 GLU A CA 1
ATOM 749 C C . GLU A 1 89 ? -41.722 -12.942 37.116 1.00 89.69 89 GLU A C 1
ATOM 751 O O . GLU A 1 89 ? -42.190 -12.718 38.228 1.00 89.69 89 GLU A O 1
ATOM 756 N N . ASN A 1 90 ? -40.980 -12.039 36.472 1.00 85.31 90 ASN A N 1
ATOM 757 C CA . ASN A 1 90 ? -40.579 -10.755 37.054 1.00 85.31 90 ASN A CA 1
ATOM 758 C C . ASN A 1 90 ? -41.598 -9.641 36.813 1.00 85.31 90 ASN A C 1
ATOM 760 O O . ASN A 1 90 ? -41.261 -8.452 36.825 1.00 85.31 90 ASN A O 1
ATOM 764 N N . ARG A 1 91 ? -42.862 -10.003 36.586 1.00 84.12 91 ARG A N 1
ATOM 765 C CA . ARG A 1 91 ? -43.929 -9.022 36.461 1.00 84.12 91 ARG A CA 1
ATOM 766 C C . ARG A 1 91 ? -44.179 -8.412 37.835 1.00 84.12 91 ARG A C 1
ATOM 768 O O . ARG A 1 91 ? -44.772 -9.025 38.716 1.00 84.12 91 ARG A O 1
ATOM 775 N N . PHE A 1 92 ? -43.686 -7.194 38.020 1.00 83.00 92 PHE A N 1
ATOM 776 C CA . PHE A 1 92 ? -43.840 -6.463 39.267 1.00 83.00 92 PHE A CA 1
ATOM 777 C C . PHE A 1 92 ? -45.324 -6.201 39.553 1.00 83.00 92 PHE A C 1
ATOM 779 O O . PHE A 1 92 ? -46.010 -5.515 38.792 1.00 83.00 92 PHE A O 1
ATOM 786 N N . HIS A 1 93 ? -45.811 -6.746 40.665 1.00 80.44 93 HIS A N 1
ATOM 787 C CA . HIS A 1 93 ? -47.153 -6.509 41.179 1.00 80.44 93 HIS A CA 1
ATOM 788 C C . HIS A 1 93 ? -47.047 -5.648 42.440 1.00 80.44 93 HIS A C 1
ATOM 790 O O . HIS A 1 93 ? -46.780 -6.154 43.529 1.00 80.44 93 HIS A O 1
ATOM 796 N N . ALA A 1 94 ? -47.222 -4.334 42.286 1.00 82.00 94 ALA A N 1
ATOM 797 C CA . ALA A 1 94 ? -47.247 -3.415 43.418 1.00 82.00 94 ALA A CA 1
ATOM 798 C C . ALA A 1 94 ? -48.546 -3.577 44.216 1.00 82.00 94 ALA A C 1
ATOM 800 O O . ALA A 1 94 ? -49.636 -3.591 43.640 1.00 82.00 94 ALA A O 1
ATOM 801 N N . GLN A 1 95 ? -48.438 -3.632 45.542 1.00 83.19 95 GLN A N 1
ATOM 802 C CA . GLN A 1 95 ? -49.586 -3.402 46.414 1.00 83.19 95 GLN A CA 1
ATOM 803 C C . GLN A 1 95 ? -49.906 -1.900 46.437 1.00 83.19 95 GLN A C 1
ATOM 805 O O . GLN A 1 95 ? -48.977 -1.086 46.381 1.00 83.19 95 GLN A O 1
ATOM 810 N N . PRO A 1 96 ? -51.191 -1.505 46.506 1.00 81.94 96 PRO A N 1
ATOM 811 C CA . PRO A 1 96 ? -51.540 -0.102 46.668 1.00 81.94 96 PRO A CA 1
ATOM 812 C C . PRO A 1 96 ? -50.900 0.435 47.951 1.00 81.94 96 PRO A C 1
ATOM 814 O O . PRO A 1 96 ? -50.980 -0.196 49.007 1.00 81.94 96 PRO A O 1
ATOM 817 N N . LEU A 1 97 ? -50.244 1.592 47.844 1.00 77.88 97 LEU A N 1
ATOM 818 C CA . LEU A 1 97 ? -49.662 2.283 48.991 1.00 77.88 97 LEU A CA 1
ATOM 819 C C . LEU A 1 97 ? -50.776 2.582 50.009 1.00 77.88 97 LEU A C 1
ATOM 821 O O . LEU A 1 97 ? -51.783 3.189 49.630 1.00 77.88 97 LEU A O 1
ATOM 825 N N . PRO A 1 98 ? -50.628 2.183 51.285 1.00 78.62 98 PRO A N 1
ATOM 826 C CA . PRO A 1 98 ? -51.551 2.612 52.323 1.00 78.62 98 PRO A CA 1
ATOM 827 C C . PRO A 1 98 ? -51.492 4.136 52.446 1.00 78.62 98 PRO A C 1
ATOM 829 O O . PRO A 1 98 ? -50.433 4.742 52.263 1.00 78.62 98 PRO A O 1
ATOM 832 N N . ASN A 1 99 ? -52.632 4.761 52.738 1.00 76.00 99 ASN A N 1
ATOM 833 C CA . ASN A 1 99 ? -52.723 6.213 52.812 1.00 76.00 99 ASN A CA 1
ATOM 834 C C . ASN A 1 99 ? -52.021 6.717 54.085 1.00 76.00 99 ASN A C 1
ATOM 836 O O . ASN A 1 99 ? -52.609 6.736 55.165 1.00 76.00 99 ASN A O 1
ATOM 840 N N . PHE A 1 100 ? -50.744 7.072 53.957 1.00 74.62 100 PHE A N 1
ATOM 841 C CA . PHE A 1 100 ? -49.952 7.707 55.003 1.00 74.62 100 PHE A CA 1
ATOM 842 C C . PHE A 1 100 ? -49.751 9.175 54.648 1.00 74.62 100 PHE A C 1
ATOM 844 O O . PHE A 1 100 ? -49.271 9.483 53.559 1.00 74.62 100 PHE A O 1
ATOM 851 N N . GLU A 1 101 ? -50.049 10.081 55.578 1.00 78.06 101 GLU A N 1
ATOM 852 C CA . GLU A 1 101 ? -49.590 11.464 55.470 1.00 78.06 101 GLU A CA 1
ATOM 853 C C . GLU A 1 101 ? -48.067 11.491 55.686 1.00 78.06 101 GLU A C 1
ATOM 855 O O . GLU A 1 101 ? -47.592 11.155 56.780 1.00 78.06 101 GLU A O 1
ATOM 860 N N . PRO A 1 102 ? -47.260 11.840 54.668 1.00 75.38 102 PRO A N 1
ATOM 861 C CA . PRO A 1 102 ? -45.817 11.818 54.814 1.00 75.38 102 PRO A CA 1
ATOM 862 C C . PRO A 1 102 ? -45.379 12.963 55.730 1.00 75.38 102 PRO A C 1
ATOM 864 O O . PRO A 1 102 ? -45.563 14.141 55.423 1.00 75.38 102 PRO A O 1
ATOM 867 N N . LYS A 1 103 ? -44.724 12.629 56.845 1.00 77.38 103 LYS A N 1
ATOM 868 C CA . LYS A 1 103 ? -43.950 13.607 57.617 1.00 77.38 103 LYS A CA 1
ATOM 869 C C . LYS A 1 103 ? -42.688 13.934 56.828 1.00 77.38 103 LYS A C 1
ATOM 871 O O . LYS A 1 103 ? -41.707 13.201 56.905 1.00 77.38 103 LYS A O 1
ATOM 876 N N . ILE A 1 104 ? -42.730 15.008 56.043 1.00 79.75 104 ILE A N 1
ATOM 877 C CA . ILE A 1 104 ? -41.589 15.475 55.251 1.00 79.75 104 ILE A CA 1
ATOM 878 C C . ILE A 1 104 ? -40.580 16.131 56.210 1.00 79.75 104 ILE A C 1
ATOM 880 O O . ILE A 1 104 ? -40.889 17.181 56.783 1.00 79.75 104 ILE A O 1
ATOM 884 N N . PRO A 1 105 ? -39.388 15.545 56.433 1.00 81.25 105 PRO A N 1
ATOM 885 C CA . PRO A 1 105 ? -38.355 16.199 57.224 1.00 81.25 105 PRO A CA 1
ATOM 886 C C . PRO A 1 105 ? -37.870 17.460 56.501 1.00 81.25 105 PRO A C 1
ATOM 888 O O . PRO A 1 105 ? -37.858 17.532 55.270 1.00 81.25 105 PRO A O 1
ATOM 891 N N . ARG A 1 106 ? -37.454 18.471 57.269 1.00 81.75 106 ARG A N 1
ATOM 892 C CA . ARG A 1 106 ? -36.886 19.697 56.695 1.00 81.75 106 ARG A CA 1
ATOM 893 C C . ARG A 1 106 ? -35.618 19.352 55.914 1.00 81.75 106 ARG A C 1
ATOM 895 O O . ARG A 1 106 ? -34.768 18.614 56.410 1.00 81.75 106 ARG A O 1
ATOM 902 N N . LYS A 1 107 ? -35.501 19.894 54.698 1.00 80.38 107 LYS A N 1
ATOM 903 C CA . LYS A 1 107 ? -34.305 19.734 53.866 1.00 80.38 107 LYS A CA 1
ATOM 904 C C . LYS A 1 107 ? -33.100 20.326 54.619 1.00 80.38 107 LYS A C 1
ATOM 906 O O . LYS A 1 107 ? -33.213 21.467 55.072 1.00 80.38 107 LYS A O 1
ATOM 911 N N . PRO A 1 108 ? -31.987 19.589 54.774 1.00 82.38 108 PRO A N 1
ATOM 912 C CA . PRO A 1 108 ? -30.772 20.150 55.355 1.00 82.38 108 PRO A CA 1
ATOM 913 C C . PRO A 1 108 ? -30.228 21.280 54.471 1.00 82.38 108 PRO A C 1
ATOM 915 O O . PRO A 1 108 ? -30.511 21.332 53.267 1.00 82.38 108 PRO A O 1
ATOM 918 N N . GLU A 1 109 ? -29.450 22.183 55.069 1.00 84.56 109 GLU A N 1
ATOM 919 C CA . GLU A 1 109 ? -28.745 23.229 54.327 1.00 84.56 109 GLU A CA 1
ATOM 920 C C . GLU A 1 109 ? -27.885 22.592 53.232 1.00 84.56 109 GLU A C 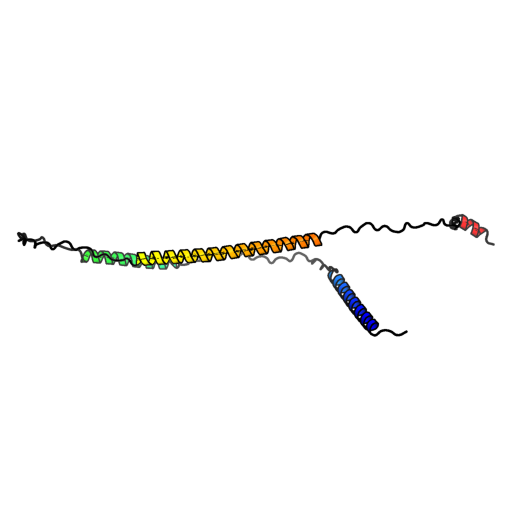1
ATOM 922 O O . GLU A 1 109 ? -27.177 21.608 53.456 1.00 84.56 109 GLU A O 1
ATOM 927 N N . CYS A 1 110 ? -28.019 23.104 52.008 1.00 81.06 110 CYS A N 1
ATOM 928 C CA . CYS A 1 110 ? -27.283 22.563 50.875 1.00 81.06 110 CYS A CA 1
ATOM 929 C C . CYS A 1 110 ? -25.810 22.973 51.009 1.00 81.06 110 CYS A C 1
ATOM 931 O O . CYS A 1 110 ? -25.549 24.169 51.158 1.00 81.06 110 CYS A O 1
ATOM 933 N N . PRO A 1 111 ? -24.853 22.028 50.939 1.00 83.50 111 PRO A N 1
ATOM 934 C CA . PRO A 1 111 ? -23.443 22.384 50.875 1.00 83.50 111 PRO A CA 1
ATOM 935 C C . PRO A 1 111 ? -23.173 23.245 49.629 1.00 83.50 111 PRO A C 1
ATOM 937 O O . PRO A 1 111 ? -23.938 23.174 48.657 1.00 83.50 111 PRO A O 1
ATOM 940 N N . PRO A 1 112 ? -22.100 24.056 49.636 1.00 87.25 112 PRO A N 1
ATOM 941 C CA . PRO A 1 112 ? -21.729 24.842 48.469 1.00 87.25 112 PRO A CA 1
ATOM 942 C C . PRO A 1 112 ? -21.520 23.923 47.252 1.00 87.25 112 PRO A C 1
ATOM 944 O O . PRO A 1 112 ? -21.074 22.781 47.416 1.00 87.25 112 PRO A O 1
ATOM 947 N N . PRO A 1 113 ? -21.849 24.392 46.033 1.00 88.88 113 PRO A N 1
ATOM 948 C CA . PRO A 1 113 ? -21.610 23.634 44.813 1.00 88.88 113 PRO A CA 1
ATOM 949 C C . PRO A 1 113 ? -20.155 23.170 44.729 1.00 88.88 113 PRO A C 1
ATOM 951 O O . PRO A 1 113 ? -19.234 23.940 44.989 1.00 88.88 113 PRO A O 1
ATOM 954 N N . THR A 1 114 ? -19.947 21.906 44.366 1.00 90.00 114 THR A N 1
ATOM 955 C CA . THR A 1 114 ? -18.602 21.366 44.157 1.00 90.00 114 THR A CA 1
ATOM 956 C C . THR A 1 114 ? -17.948 22.062 42.967 1.00 90.00 114 THR A C 1
ATOM 958 O O . THR A 1 114 ? -18.508 22.064 41.870 1.00 90.00 114 THR A O 1
ATOM 961 N N . GLU A 1 115 ? -16.760 22.629 43.170 1.00 91.31 115 GLU A N 1
ATOM 962 C CA . GLU A 1 115 ? -15.969 23.189 42.077 1.00 91.31 115 GLU A CA 1
ATOM 963 C C . GLU A 1 115 ? -15.302 22.058 41.279 1.00 91.31 115 GLU A C 1
ATOM 965 O O . GLU A 1 115 ? -14.679 21.166 41.870 1.00 91.31 115 GLU A O 1
ATOM 970 N N . PRO A 1 116 ? -15.431 22.044 39.941 1.00 89.00 116 PRO A N 1
ATOM 971 C CA . PRO A 1 116 ? -14.772 21.045 39.121 1.00 89.00 116 PRO A CA 1
ATOM 972 C C . PRO A 1 116 ? -13.259 21.271 39.137 1.00 89.00 116 PRO A C 1
ATOM 974 O O . PRO A 1 116 ? -12.765 22.347 38.804 1.00 89.00 116 PRO A O 1
ATOM 977 N N . ILE A 1 117 ? -12.514 20.224 39.480 1.00 91.56 117 ILE A N 1
ATOM 978 C CA . ILE A 1 117 ? -11.056 20.213 39.373 1.00 91.56 117 ILE A CA 1
ATOM 979 C C . ILE A 1 117 ? -10.701 19.966 37.904 1.00 91.56 117 ILE A C 1
ATOM 981 O O . ILE A 1 117 ? -11.175 19.002 37.299 1.00 91.56 117 ILE A O 1
ATOM 985 N N . GLY A 1 118 ? -9.873 20.838 37.326 1.00 90.19 118 GLY A N 1
ATOM 986 C CA . GLY A 1 118 ? -9.366 20.655 35.968 1.00 90.19 118 GLY A CA 1
ATOM 987 C C . GLY A 1 118 ? -8.583 19.348 35.844 1.00 90.19 118 GLY A C 1
ATOM 988 O O . GLY A 1 118 ? -7.776 19.014 36.711 1.00 90.19 118 GLY A O 1
ATOM 989 N N . PHE A 1 119 ? -8.814 18.607 34.765 1.00 87.62 119 PHE A N 1
ATOM 990 C CA . PHE A 1 119 ? -8.101 17.370 34.473 1.00 87.62 119 PHE A CA 1
ATOM 991 C C . PHE A 1 119 ? -7.631 17.364 33.021 1.00 87.62 119 PHE A C 1
ATOM 993 O O . PHE A 1 119 ? -8.228 18.002 32.156 1.00 87.62 119 PHE A O 1
ATOM 1000 N N . PHE A 1 120 ? -6.543 16.647 32.768 1.00 90.38 120 PHE A N 1
ATOM 1001 C CA . PHE A 1 120 ? -5.984 16.498 31.432 1.00 90.38 120 PHE A CA 1
ATOM 1002 C C . PHE A 1 120 ? -6.489 15.205 30.807 1.00 90.38 120 PHE A C 1
ATOM 1004 O O . PHE A 1 120 ? -6.461 14.146 31.442 1.00 90.38 120 PHE A O 1
ATOM 1011 N N . PHE A 1 121 ? -6.925 15.277 29.553 1.00 93.50 121 PHE A N 1
ATOM 1012 C CA . PHE A 1 121 ? -7.266 14.081 28.805 1.00 93.50 121 PHE A CA 1
ATOM 1013 C C . PHE A 1 121 ? -6.013 13.512 28.139 1.00 93.50 121 PHE A C 1
ATOM 1015 O O . PHE A 1 121 ? -5.364 14.167 27.328 1.00 93.50 121 PHE A O 1
ATOM 1022 N N . PHE A 1 122 ? -5.715 12.238 28.390 1.00 94.50 122 PHE A N 1
ATOM 1023 C CA . PHE A 1 122 ? -4.647 11.525 27.675 1.00 94.50 122 PHE A CA 1
ATOM 1024 C C . PHE A 1 122 ? -4.892 11.432 26.160 1.00 94.50 122 PHE A C 1
ATOM 1026 O O . PHE A 1 122 ? -3.972 11.144 25.394 1.00 94.50 122 PHE A O 1
ATOM 1033 N N . THR A 1 123 ? -6.127 11.669 25.708 1.00 94.88 123 THR A N 1
ATOM 1034 C CA . THR A 1 123 ? -6.456 11.767 24.283 1.00 94.88 123 THR A CA 1
ATOM 1035 C C . THR A 1 123 ? -5.767 12.947 23.617 1.00 94.88 123 THR A C 1
ATOM 1037 O O . THR A 1 123 ? -5.335 12.798 22.478 1.00 94.88 123 THR A O 1
ATOM 1040 N N . ASP A 1 124 ? -5.611 14.066 24.324 1.00 93.38 124 ASP A N 1
ATOM 1041 C CA . ASP A 1 124 ? -4.995 15.278 23.781 1.00 93.38 124 ASP A CA 1
ATOM 1042 C C . ASP A 1 124 ? -3.498 15.046 23.566 1.00 93.38 124 ASP A C 1
ATOM 1044 O O . ASP A 1 124 ? -2.962 15.323 22.496 1.00 93.38 124 ASP A O 1
ATOM 1048 N N . THR A 1 125 ? -2.839 14.398 24.533 1.00 94.25 125 THR A N 1
ATOM 1049 C CA . THR A 1 125 ? -1.443 13.958 24.400 1.00 94.25 125 THR A CA 1
ATOM 1050 C C . THR A 1 125 ? -1.271 12.991 23.230 1.00 94.25 125 THR A C 1
ATOM 1052 O O . THR A 1 125 ? -0.393 13.174 22.390 1.00 94.25 125 THR A O 1
ATOM 1055 N N . ARG A 1 126 ? -2.148 11.985 23.122 1.00 96.69 126 ARG A N 1
ATOM 1056 C CA . ARG A 1 126 ? -2.087 10.988 22.046 1.00 96.69 126 ARG A CA 1
ATOM 1057 C C . ARG A 1 126 ? -2.334 11.599 20.665 1.00 96.69 126 ARG A C 1
ATOM 1059 O O . ARG A 1 126 ? -1.788 11.110 19.677 1.00 96.69 126 ARG A O 1
ATOM 1066 N N . MET A 1 127 ? -3.179 12.624 20.581 1.00 96.69 127 MET A N 1
ATOM 1067 C CA . MET A 1 127 ? -3.432 13.358 19.343 1.00 96.69 127 MET A CA 1
ATOM 1068 C C . MET A 1 127 ? -2.162 14.073 18.874 1.00 96.69 127 MET A C 1
ATOM 1070 O O . MET A 1 127 ? -1.791 13.929 17.710 1.00 96.69 127 MET A O 1
ATOM 1074 N N . GLU A 1 128 ? -1.468 14.762 19.780 1.00 96.31 128 GLU A N 1
ATOM 1075 C CA . GLU A 1 128 ? -0.231 15.485 19.471 1.00 96.31 128 GLU A CA 1
ATOM 1076 C C . GLU A 1 128 ? 0.894 14.526 19.050 1.00 96.31 128 GLU A C 1
ATOM 1078 O O . GLU A 1 128 ? 1.527 14.704 18.009 1.00 96.31 128 GLU A O 1
ATOM 1083 N N . GLU A 1 129 ? 1.083 13.431 19.795 1.00 96.75 129 GLU A N 1
ATOM 1084 C CA . GLU A 1 129 ? 2.040 12.372 19.449 1.00 96.75 129 GLU A CA 1
ATOM 1085 C C . GLU A 1 129 ? 1.756 11.775 18.068 1.00 96.75 129 GLU A C 1
ATOM 1087 O O . GLU A 1 129 ? 2.669 11.540 17.270 1.00 96.75 129 GLU A O 1
ATOM 1092 N N . ARG A 1 130 ? 0.474 11.535 17.765 1.00 97.38 130 ARG A N 1
ATOM 1093 C CA . ARG A 1 130 ? 0.064 10.998 16.470 1.00 97.38 130 ARG A CA 1
ATOM 1094 C C . ARG A 1 130 ? 0.324 11.990 15.343 1.00 97.38 130 ARG A C 1
ATOM 1096 O O . ARG A 1 130 ? 0.794 11.571 14.288 1.00 97.38 130 ARG A O 1
ATOM 1103 N N . HIS A 1 131 ? 0.051 13.271 15.567 1.00 97.50 131 HIS A N 1
ATOM 1104 C CA . HIS A 1 131 ? 0.328 14.327 14.602 1.00 97.50 131 HIS A CA 1
ATOM 1105 C C . HIS A 1 131 ? 1.826 14.392 14.267 1.00 97.50 131 HIS A C 1
ATOM 1107 O O . HIS A 1 131 ? 2.199 14.322 13.096 1.00 97.50 131 HIS A O 1
ATOM 1113 N N . ILE A 1 132 ? 2.690 14.404 15.288 1.00 97.94 132 ILE A N 1
ATOM 1114 C CA . ILE A 1 132 ? 4.152 14.393 15.124 1.00 97.94 132 ILE A CA 1
ATOM 1115 C C . ILE A 1 132 ? 4.610 13.145 14.353 1.00 97.94 132 ILE A C 1
ATOM 1117 O 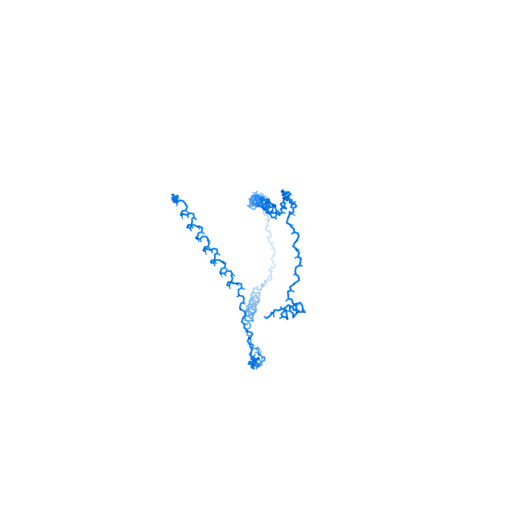O . ILE A 1 132 ? 5.412 13.236 13.419 1.00 97.94 132 ILE A O 1
ATOM 1121 N N . TYR A 1 133 ? 4.083 11.969 14.704 1.00 97.69 133 TYR A N 1
ATOM 1122 C CA . TYR A 1 133 ? 4.403 10.725 14.006 1.00 97.69 133 TYR A CA 1
ATOM 1123 C C . TYR A 1 133 ? 4.014 10.771 12.523 1.00 97.69 133 TYR A C 1
ATOM 1125 O O . TYR A 1 133 ? 4.814 10.388 11.665 1.00 97.69 133 TYR A O 1
ATOM 1133 N N . ASP A 1 134 ? 2.800 11.231 12.216 1.00 97.62 134 ASP A N 1
ATOM 1134 C CA . ASP A 1 134 ? 2.292 11.288 10.847 1.00 97.62 134 ASP A CA 1
ATOM 1135 C C . ASP A 1 134 ? 3.095 12.293 9.998 1.00 97.62 134 ASP A C 1
ATOM 1137 O O . ASP A 1 134 ? 3.414 11.987 8.847 1.00 97.62 134 ASP A O 1
ATOM 1141 N N . GLU A 1 135 ? 3.523 13.425 10.565 1.00 97.81 135 GLU A N 1
ATOM 1142 C CA . GLU A 1 135 ? 4.422 14.383 9.902 1.00 97.81 135 GLU A CA 1
ATOM 1143 C C . GLU A 1 135 ? 5.800 13.770 9.599 1.00 97.81 135 GLU A C 1
ATOM 1145 O O . GLU A 1 135 ? 6.269 13.818 8.457 1.00 97.81 135 GLU A O 1
ATOM 1150 N N . HIS A 1 136 ? 6.429 13.091 10.565 1.00 97.75 136 HIS A N 1
ATOM 1151 C CA . HIS A 1 136 ? 7.689 12.379 10.318 1.00 97.75 136 HIS A CA 1
ATOM 1152 C C . HIS A 1 136 ? 7.547 11.260 9.280 1.00 97.75 136 HIS A C 1
ATOM 1154 O O . HIS A 1 136 ? 8.477 10.985 8.514 1.00 97.75 136 HIS A O 1
ATOM 1160 N N . ARG A 1 137 ? 6.394 10.584 9.243 1.00 97.56 137 ARG A N 1
ATOM 1161 C CA . ARG A 1 137 ? 6.104 9.558 8.238 1.00 97.56 137 ARG A CA 1
ATOM 1162 C C . ARG A 1 137 ? 6.004 10.170 6.842 1.00 97.56 137 ARG A C 1
ATOM 1164 O O . ARG A 1 137 ? 6.670 9.681 5.934 1.00 97.56 137 ARG A O 1
ATOM 1171 N N . ARG A 1 138 ? 5.245 11.261 6.697 1.00 97.50 138 ARG A N 1
ATOM 1172 C CA . ARG A 1 138 ? 5.093 12.010 5.440 1.00 97.50 138 ARG A CA 1
ATOM 1173 C C . ARG A 1 138 ? 6.427 12.522 4.918 1.00 97.50 138 ARG A C 1
ATOM 1175 O O . ARG A 1 138 ? 6.693 12.398 3.728 1.00 97.50 138 ARG A O 1
ATOM 1182 N N . PHE A 1 139 ? 7.274 13.054 5.799 1.00 97.19 139 PHE A N 1
ATOM 1183 C CA . PHE A 1 139 ? 8.598 13.538 5.417 1.00 97.19 139 PHE A CA 1
ATOM 1184 C C . PHE A 1 139 ? 9.463 12.411 4.831 1.00 97.19 139 PHE A C 1
ATOM 1186 O O . PHE A 1 139 ? 9.955 12.539 3.713 1.00 97.19 139 PHE A O 1
ATOM 1193 N N . ARG A 1 140 ? 9.554 11.262 5.517 1.00 97.06 140 ARG A N 1
ATOM 1194 C CA . ARG A 1 140 ? 10.312 10.097 5.021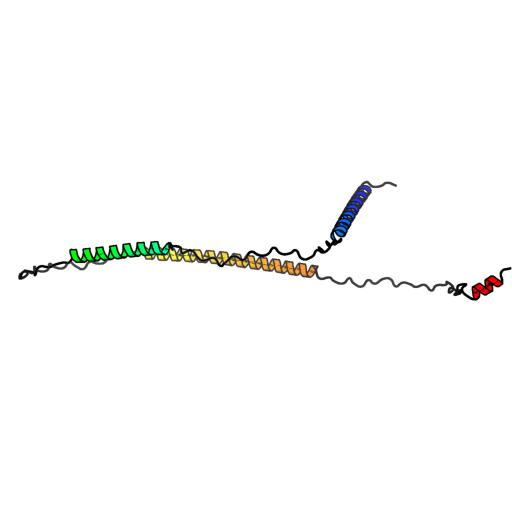 1.00 97.06 140 ARG A CA 1
ATOM 1195 C C . ARG A 1 140 ? 9.756 9.530 3.715 1.00 97.06 140 ARG A C 1
ATOM 1197 O O . ARG A 1 140 ? 10.528 9.144 2.842 1.00 97.06 140 ARG A O 1
ATOM 1204 N N . GLU A 1 141 ? 8.432 9.451 3.583 1.00 96.25 141 GLU A N 1
ATOM 1205 C CA . GLU A 1 141 ? 7.779 9.004 2.346 1.00 96.25 141 GLU A CA 1
ATOM 1206 C C . GLU A 1 141 ? 8.102 9.950 1.182 1.00 96.25 141 GLU A C 1
ATOM 1208 O O . GLU A 1 141 ? 8.451 9.486 0.098 1.00 96.25 141 GLU A O 1
ATOM 1213 N N . LYS A 1 142 ? 8.063 11.265 1.423 1.00 97.50 142 LYS A N 1
ATOM 1214 C CA . LYS A 1 142 ? 8.399 12.284 0.426 1.00 97.50 142 LYS A CA 1
ATOM 1215 C C . LYS A 1 142 ? 9.861 12.194 -0.015 1.00 97.50 142 LYS A C 1
ATOM 1217 O O . LYS A 1 142 ? 10.118 12.157 -1.213 1.00 97.50 142 LYS A O 1
ATOM 1222 N N . GLU A 1 143 ? 10.803 12.092 0.922 1.00 97.12 143 GLU A N 1
ATOM 1223 C CA . GLU A 1 143 ? 12.227 11.936 0.593 1.00 97.12 143 GLU A CA 1
ATOM 1224 C C . GLU A 1 143 ? 12.494 10.653 -0.207 1.00 97.12 143 GLU A C 1
ATOM 1226 O O . GLU A 1 143 ? 13.242 10.663 -1.186 1.00 97.12 143 GLU A O 1
ATOM 1231 N N . ALA A 1 144 ? 11.867 9.537 0.179 1.00 97.00 144 ALA A N 1
ATOM 1232 C CA . ALA A 1 144 ? 12.005 8.273 -0.537 1.00 97.00 144 ALA A CA 1
ATOM 1233 C C . ALA A 1 144 ? 11.457 8.363 -1.971 1.00 97.00 144 ALA A C 1
ATOM 1235 O O . ALA A 1 144 ? 12.058 7.813 -2.897 1.00 97.00 144 ALA A O 1
ATOM 1236 N N . GLU A 1 145 ? 10.340 9.064 -2.163 1.00 96.75 145 GLU A N 1
ATOM 1237 C CA . GLU A 1 145 ? 9.738 9.264 -3.479 1.00 96.75 145 GLU A CA 1
ATOM 1238 C C . GLU A 1 145 ? 10.591 10.187 -4.360 1.00 96.75 145 GLU A C 1
ATOM 1240 O O . GLU A 1 145 ? 10.867 9.858 -5.513 1.00 96.75 145 GLU A O 1
ATOM 1245 N N . GLU A 1 146 ? 11.116 11.282 -3.807 1.00 97.31 146 GLU A N 1
ATOM 1246 C CA . GLU A 1 146 ? 12.045 12.175 -4.510 1.00 97.31 146 GLU A CA 1
ATOM 1247 C C . GLU A 1 146 ? 13.309 11.430 -4.970 1.00 97.31 146 GLU A C 1
ATOM 1249 O O . GLU A 1 146 ? 13.736 11.574 -6.120 1.00 97.31 146 GLU A O 1
ATOM 1254 N N . GLN A 1 147 ? 13.870 10.558 -4.126 1.00 96.69 147 GLN A N 1
ATOM 1255 C CA . GLN A 1 147 ? 15.014 9.717 -4.492 1.00 96.69 147 GLN A CA 1
ATOM 1256 C C . GLN A 1 147 ? 14.680 8.702 -5.591 1.00 96.69 147 GLN A C 1
ATOM 1258 O O . GLN A 1 147 ? 15.510 8.453 -6.471 1.00 96.69 147 GLN A O 1
ATOM 1263 N N . ARG A 1 148 ? 13.485 8.098 -5.561 1.00 97.31 148 ARG A N 1
ATOM 1264 C CA . ARG A 1 148 ? 13.029 7.181 -6.619 1.00 97.31 148 ARG A CA 1
ATOM 1265 C C . ARG A 1 148 ? 12.888 7.907 -7.950 1.00 97.31 148 ARG A C 1
ATOM 1267 O O . ARG A 1 148 ? 13.432 7.438 -8.946 1.00 97.31 148 ARG A O 1
ATOM 1274 N N . ILE A 1 149 ? 12.232 9.066 -7.954 1.00 97.62 149 ILE A N 1
ATOM 1275 C CA . ILE A 1 149 ? 12.051 9.890 -9.155 1.00 97.62 149 ILE A CA 1
ATOM 1276 C C . ILE A 1 149 ? 13.409 10.333 -9.714 1.00 97.62 149 ILE A C 1
ATOM 1278 O O . ILE A 1 149 ? 13.630 10.260 -10.923 1.00 97.62 149 ILE A O 1
ATOM 1282 N N . ALA A 1 150 ? 14.345 10.745 -8.853 1.00 97.31 150 ALA A N 1
ATOM 1283 C CA . ALA A 1 150 ? 15.692 11.125 -9.271 1.00 97.31 150 ALA A CA 1
ATOM 1284 C C . ALA A 1 150 ? 16.444 9.963 -9.945 1.00 97.31 150 ALA A C 1
ATOM 1286 O O . ALA A 1 150 ? 17.040 10.162 -11.003 1.00 97.31 150 ALA A O 1
ATOM 1287 N N . LYS A 1 151 ? 16.365 8.748 -9.383 1.00 97.12 151 LYS A N 1
ATOM 1288 C CA . LYS A 1 151 ? 16.970 7.539 -9.971 1.00 97.12 151 LYS A CA 1
ATOM 1289 C C . LYS A 1 151 ? 16.365 7.188 -11.326 1.00 97.12 151 LYS A C 1
ATOM 1291 O O . LYS A 1 151 ? 17.117 6.947 -12.264 1.00 97.12 151 LYS A O 1
ATOM 1296 N N . ILE A 1 152 ? 15.035 7.209 -11.439 1.00 97.62 152 ILE A N 1
ATOM 1297 C CA . ILE A 1 152 ? 14.331 6.941 -12.703 1.00 97.62 152 ILE A CA 1
ATOM 1298 C C . ILE A 1 152 ? 14.780 7.942 -13.768 1.00 97.62 152 ILE A C 1
ATOM 1300 O O . ILE A 1 152 ? 15.194 7.545 -14.852 1.00 97.62 152 ILE A O 1
ATOM 1304 N N . ARG A 1 153 ? 14.796 9.240 -13.442 1.00 97.62 153 ARG A N 1
ATOM 1305 C CA . ARG A 1 153 ? 15.247 10.284 -14.372 1.00 97.62 153 ARG A CA 1
ATOM 1306 C C . ARG A 1 153 ? 16.708 10.093 -14.787 1.00 97.62 153 ARG A C 1
ATOM 1308 O O . ARG A 1 153 ? 17.056 10.313 -15.945 1.00 97.62 153 ARG A O 1
ATOM 1315 N N . GLU A 1 154 ? 17.583 9.712 -13.859 1.00 96.94 154 GLU A N 1
ATOM 1316 C CA . GLU A 1 154 ? 18.986 9.446 -14.175 1.00 96.94 154 GLU A CA 1
ATOM 1317 C C . GLU A 1 154 ? 19.134 8.251 -15.129 1.00 96.94 154 GLU A C 1
ATOM 1319 O O . GLU A 1 154 ? 19.881 8.326 -16.109 1.00 96.94 154 GLU A O 1
ATOM 1324 N N . GLU A 1 155 ? 18.397 7.172 -14.878 1.00 96.50 155 GLU A N 1
ATOM 1325 C CA . GLU A 1 155 ? 18.367 5.977 -15.719 1.00 96.50 155 GLU A CA 1
ATOM 1326 C C . GLU A 1 155 ? 17.805 6.275 -17.115 1.00 96.50 155 GLU A C 1
ATOM 1328 O O . GLU A 1 155 ? 18.420 5.898 -18.113 1.00 96.50 155 GLU A O 1
ATOM 1333 N N . GLU A 1 156 ? 16.721 7.048 -17.211 1.00 97.06 156 GLU A N 1
ATOM 1334 C CA . GLU A 1 156 ? 16.162 7.529 -18.479 1.00 97.06 156 GLU A CA 1
ATOM 1335 C C . GLU A 1 156 ? 17.188 8.336 -19.284 1.00 97.06 156 GLU A C 1
ATOM 1337 O O . GLU A 1 156 ? 17.348 8.122 -20.487 1.00 97.06 156 GLU A O 1
ATOM 1342 N N . VAL A 1 157 ? 17.939 9.232 -18.633 1.00 97.62 157 VAL A N 1
ATOM 1343 C CA . VAL A 1 157 ? 18.993 10.020 -19.291 1.00 97.62 157 VAL A CA 1
ATOM 1344 C C . VAL A 1 157 ? 20.136 9.127 -19.776 1.00 97.62 157 VAL A C 1
ATOM 1346 O O . VAL A 1 157 ? 20.651 9.346 -20.877 1.00 97.62 157 VAL A O 1
ATOM 1349 N N . ARG A 1 158 ? 20.551 8.127 -18.988 1.00 96.88 158 ARG A N 1
ATOM 1350 C CA . ARG A 1 158 ? 21.580 7.157 -19.401 1.00 96.88 158 ARG A CA 1
ATOM 1351 C C . ARG A 1 158 ? 21.104 6.334 -20.596 1.00 96.88 158 ARG A C 1
ATOM 1353 O O . ARG A 1 158 ? 21.811 6.284 -21.601 1.00 96.88 158 ARG A O 1
ATOM 1360 N N . ASN A 1 159 ? 19.891 5.791 -20.528 1.00 96.31 159 ASN A N 1
ATOM 1361 C CA . ASN A 1 159 ? 19.289 5.002 -21.597 1.00 96.31 159 ASN A CA 1
ATOM 1362 C C . ASN A 1 159 ? 19.129 5.835 -22.881 1.00 96.31 159 ASN A C 1
ATOM 1364 O O . ASN A 1 159 ? 19.523 5.415 -23.965 1.00 96.31 159 ASN A O 1
ATOM 1368 N N . MET A 1 160 ? 18.667 7.085 -22.774 1.00 96.81 160 MET A N 1
ATOM 1369 C CA . MET A 1 160 ? 18.571 7.993 -23.920 1.00 96.81 160 MET A CA 1
ATOM 1370 C C . MET A 1 160 ? 19.937 8.243 -24.579 1.00 96.81 160 MET A C 1
ATOM 1372 O O . MET A 1 160 ? 20.034 8.271 -25.810 1.00 96.81 160 MET A O 1
ATOM 1376 N N . LYS A 1 161 ? 21.005 8.417 -23.787 1.00 97.44 161 LYS A N 1
ATOM 1377 C CA . LYS A 1 161 ? 22.373 8.567 -24.312 1.00 97.44 161 LYS A CA 1
ATOM 1378 C C . LYS A 1 161 ? 22.850 7.295 -25.012 1.00 97.44 161 LYS A C 1
ATOM 1380 O O . LYS A 1 161 ? 23.453 7.393 -26.079 1.00 97.44 161 LYS A O 1
ATOM 1385 N N . GLU A 1 162 ? 22.563 6.128 -24.447 1.00 97.12 162 GLU A N 1
ATOM 1386 C CA . GLU A 1 162 ? 22.919 4.834 -25.028 1.00 97.12 162 GLU A CA 1
ATOM 1387 C C . GLU A 1 162 ? 22.185 4.587 -26.349 1.00 97.12 162 GLU A C 1
ATOM 1389 O O . GLU A 1 162 ? 22.825 4.317 -27.363 1.00 97.12 162 GLU A O 1
ATOM 1394 N N . ILE A 1 163 ? 20.870 4.821 -26.390 1.00 96.44 163 ILE A N 1
ATOM 1395 C CA . ILE A 1 163 ? 20.070 4.757 -27.620 1.00 96.44 163 ILE A CA 1
ATOM 1396 C C . ILE A 1 163 ? 20.626 5.716 -28.676 1.00 96.44 163 ILE A C 1
ATOM 1398 O O . ILE A 1 163 ? 20.729 5.352 -29.847 1.00 96.44 163 ILE A O 1
ATOM 1402 N N . ARG A 1 164 ? 21.001 6.943 -28.292 1.00 96.56 164 ARG A N 1
ATOM 1403 C CA . ARG A 1 164 ? 21.593 7.912 -29.224 1.00 96.56 164 ARG A CA 1
ATOM 1404 C C . ARG A 1 164 ? 22.919 7.410 -29.796 1.00 96.56 164 ARG A C 1
ATOM 1406 O O . ARG A 1 164 ? 23.137 7.564 -30.995 1.00 96.56 164 ARG A O 1
ATOM 1413 N N . ARG A 1 165 ? 23.777 6.812 -28.964 1.00 96.69 165 ARG A N 1
ATOM 1414 C CA . ARG A 1 165 ? 25.047 6.213 -29.393 1.00 96.69 165 ARG A CA 1
ATOM 1415 C C . ARG A 1 165 ? 24.813 5.051 -30.356 1.00 96.69 165 ARG A C 1
ATOM 1417 O O . ARG A 1 165 ? 25.343 5.079 -31.457 1.00 96.69 165 ARG A O 1
ATOM 1424 N N . LEU A 1 166 ? 23.953 4.103 -29.987 1.00 95.94 166 LEU A N 1
ATOM 1425 C CA . LEU A 1 166 ? 23.603 2.958 -30.830 1.00 95.94 166 LEU A CA 1
ATOM 1426 C C . LEU A 1 166 ? 23.039 3.405 -32.182 1.00 95.94 166 LEU A C 1
ATOM 1428 O O . LEU A 1 166 ? 23.422 2.877 -33.220 1.00 95.94 166 LEU A O 1
ATOM 1432 N N . ARG A 1 167 ? 22.165 4.420 -32.190 1.00 95.50 167 ARG A N 1
ATOM 1433 C CA . ARG A 1 167 ? 21.648 5.000 -33.436 1.00 95.50 167 ARG A CA 1
ATOM 1434 C C . ARG A 1 167 ? 22.759 5.593 -34.293 1.00 95.50 167 ARG A C 1
ATOM 1436 O O . ARG A 1 167 ? 22.718 5.397 -35.496 1.00 95.50 167 ARG A O 1
ATOM 1443 N N . ALA A 1 168 ? 23.728 6.295 -33.706 1.00 94.25 168 ALA A N 1
ATOM 1444 C CA . ALA A 1 168 ? 24.854 6.849 -34.456 1.00 94.25 168 ALA A CA 1
ATOM 1445 C C . ALA A 1 168 ? 25.734 5.744 -35.068 1.00 94.25 168 ALA A C 1
ATOM 1447 O O . ALA A 1 168 ? 26.077 5.834 -36.243 1.00 94.25 168 ALA A O 1
ATOM 1448 N N . ASP A 1 169 ? 26.028 4.689 -34.303 1.00 91.12 169 ASP A N 1
ATOM 1449 C CA . ASP A 1 169 ? 26.866 3.565 -34.741 1.00 91.12 169 ASP A CA 1
ATOM 1450 C C . ASP A 1 169 ? 26.203 2.742 -35.865 1.00 91.12 169 ASP A C 1
ATOM 1452 O O . ASP A 1 169 ? 26.885 2.224 -36.749 1.00 91.12 169 ASP A O 1
ATOM 1456 N N . LEU A 1 170 ? 24.867 2.646 -35.865 1.00 92.81 170 LEU A N 1
ATOM 1457 C CA . LEU A 1 170 ? 24.091 1.941 -36.894 1.00 92.81 170 LEU A CA 1
ATOM 1458 C C . LEU A 1 170 ? 23.902 2.750 -38.190 1.00 92.81 170 LEU A C 1
ATOM 1460 O O . LEU A 1 170 ? 23.488 2.185 -39.204 1.00 92.81 170 LEU A O 1
ATOM 1464 N N . VAL A 1 171 ? 24.176 4.061 -38.194 1.00 93.25 171 VAL A N 1
ATOM 1465 C CA . VAL A 1 171 ? 24.072 4.875 -39.415 1.00 93.25 171 VAL A CA 1
ATOM 1466 C C . VAL A 1 171 ? 25.265 4.573 -40.319 1.00 93.25 171 VAL A C 1
ATOM 1468 O O . VAL A 1 171 ? 26.382 5.059 -40.127 1.00 93.25 171 VAL A O 1
ATOM 1471 N N . HIS A 1 172 ? 25.017 3.786 -41.361 1.00 88.44 172 HIS A N 1
ATOM 1472 C CA . HIS A 1 172 ? 25.997 3.530 -42.408 1.00 88.44 172 HIS A CA 1
ATOM 1473 C C . HIS A 1 172 ? 26.229 4.788 -43.250 1.00 88.44 172 HIS A C 1
ATOM 1475 O O . HIS A 1 172 ? 25.318 5.298 -43.900 1.00 88.44 172 HIS A O 1
ATOM 1481 N N . HIS A 1 173 ? 27.470 5.268 -43.266 1.00 88.81 173 HIS A N 1
ATOM 1482 C CA . HIS A 1 173 ? 27.902 6.356 -44.136 1.00 88.81 173 HIS A CA 1
ATOM 1483 C C . HIS A 1 173 ? 28.555 5.768 -45.388 1.00 88.81 173 HIS A C 1
ATOM 1485 O O . HIS A 1 173 ? 29.350 4.828 -45.300 1.00 88.81 173 HIS A O 1
ATOM 1491 N N . ALA A 1 174 ? 28.221 6.307 -46.562 1.00 89.44 174 ALA A N 1
ATOM 1492 C CA . ALA A 1 174 ? 28.844 5.881 -47.808 1.00 89.44 174 ALA A CA 1
ATOM 1493 C C . ALA A 1 174 ? 30.356 6.148 -47.767 1.00 89.44 174 ALA A C 1
ATOM 1495 O O . ALA A 1 174 ? 30.802 7.197 -47.296 1.00 89.44 174 ALA A O 1
ATOM 1496 N N . GLN A 1 175 ? 31.150 5.210 -48.287 1.00 87.75 175 GLN A N 1
ATOM 1497 C CA . GLN A 1 175 ? 32.568 5.476 -48.502 1.00 87.75 175 GLN A CA 1
ATOM 1498 C C . GLN A 1 175 ? 32.719 6.555 -49.581 1.00 87.75 175 GLN A C 1
ATOM 1500 O O . GLN A 1 175 ? 31.970 6.536 -50.563 1.00 87.75 175 GLN A O 1
ATOM 1505 N N . PRO A 1 176 ? 33.6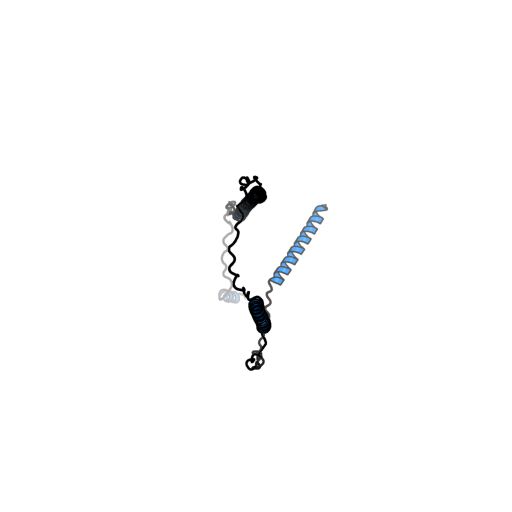82 7.481 -49.433 1.00 92.44 176 PRO A N 1
ATOM 1506 C CA . PRO A 1 176 ? 33.961 8.454 -50.476 1.00 92.44 176 PRO A CA 1
ATOM 1507 C C . PRO A 1 176 ? 34.300 7.729 -51.783 1.00 92.44 176 PRO A C 1
ATOM 1509 O O . PRO A 1 176 ? 34.959 6.683 -51.776 1.00 92.44 176 PRO A O 1
ATOM 1512 N N . ILE A 1 177 ? 33.840 8.289 -52.905 1.00 88.81 177 ILE A N 1
ATOM 1513 C CA . ILE A 1 177 ? 34.121 7.741 -54.234 1.00 88.81 177 ILE A CA 1
ATOM 1514 C C . ILE A 1 177 ? 35.639 7.677 -54.403 1.00 88.81 177 ILE A C 1
ATOM 1516 O O . ILE A 1 177 ? 36.337 8.685 -54.287 1.00 88.81 177 ILE A O 1
ATOM 1520 N N . ARG A 1 178 ? 36.154 6.471 -54.658 1.00 90.31 178 ARG A N 1
ATOM 1521 C CA . ARG A 1 178 ? 37.580 6.268 -54.900 1.00 90.31 178 ARG A CA 1
ATOM 1522 C C . ARG A 1 178 ? 37.919 6.807 -56.283 1.00 90.31 178 ARG A C 1
ATOM 1524 O O . ARG A 1 178 ? 37.441 6.285 -57.287 1.00 90.31 178 ARG A O 1
ATOM 1531 N N . TYR A 1 179 ? 38.759 7.833 -56.322 1.00 90.81 179 TYR A N 1
ATOM 1532 C CA . TYR A 1 179 ? 39.382 8.285 -57.557 1.00 90.81 179 TYR A CA 1
ATOM 1533 C C . TYR A 1 179 ? 40.553 7.357 -57.863 1.00 90.81 179 TYR A C 1
ATOM 1535 O O . TYR A 1 179 ? 41.542 7.320 -57.131 1.00 90.81 179 TYR A O 1
ATOM 1543 N N . TYR A 1 180 ? 40.408 6.567 -58.920 1.00 88.81 180 TYR A N 1
ATOM 1544 C CA . TYR A 1 180 ? 41.481 5.725 -59.434 1.00 88.81 180 TYR A CA 1
ATOM 1545 C C . TYR A 1 180 ? 42.278 6.487 -60.484 1.00 88.81 180 TYR A C 1
ATOM 1547 O O . TYR A 1 180 ? 41.770 7.408 -61.127 1.00 88.81 180 TYR A O 1
ATOM 1555 N N . THR A 1 181 ? 43.526 6.076 -60.680 1.00 89.56 181 THR A N 1
ATOM 1556 C CA . THR A 1 181 ? 44.307 6.541 -61.819 1.00 89.56 181 THR A CA 1
ATOM 1557 C C . THR A 1 181 ? 43.566 6.176 -63.110 1.00 89.56 181 THR A C 1
ATOM 1559 O O . THR A 1 181 ? 43.169 5.017 -63.276 1.00 89.56 181 THR A O 1
ATOM 1562 N N . PRO A 1 182 ? 43.330 7.140 -64.019 1.00 89.62 182 PRO A N 1
ATOM 1563 C CA . PRO A 1 182 ? 42.698 6.835 -65.292 1.00 89.62 182 PRO A CA 1
ATOM 1564 C C . PRO A 1 182 ? 43.560 5.809 -66.027 1.00 89.62 182 PRO A C 1
ATOM 1566 O O . PRO A 1 182 ? 44.782 5.955 -66.113 1.00 89.62 182 PRO A O 1
ATOM 1569 N N . ILE A 1 183 ? 42.927 4.746 -66.528 1.00 87.06 183 ILE A N 1
ATOM 1570 C CA . ILE A 1 183 ? 43.634 3.730 -67.304 1.00 87.06 183 ILE A CA 1
ATOM 1571 C C . ILE A 1 183 ? 44.141 4.408 -68.571 1.00 87.06 183 ILE A C 1
ATOM 1573 O O . ILE A 1 183 ? 43.358 4.893 -69.388 1.00 87.06 183 ILE A O 1
ATOM 1577 N N . ASN A 1 184 ? 45.459 4.432 -68.734 1.00 86.06 184 ASN A N 1
ATOM 1578 C CA . ASN A 1 184 ? 46.069 4.884 -69.969 1.00 86.06 184 ASN A CA 1
ATOM 1579 C C . ASN A 1 184 ? 45.960 3.753 -71.003 1.00 86.06 184 ASN A C 1
ATOM 1581 O O . ASN A 1 184 ? 46.763 2.818 -71.003 1.00 86.06 184 ASN A O 1
ATOM 1585 N N . ILE A 1 185 ? 44.911 3.800 -71.828 1.00 87.06 185 ILE A N 1
ATOM 1586 C CA . ILE A 1 185 ? 44.699 2.846 -72.918 1.00 87.06 185 ILE A CA 1
ATOM 1587 C C . ILE A 1 185 ? 45.682 3.198 -74.033 1.00 87.06 185 ILE A C 1
ATOM 1589 O O . ILE A 1 185 ? 45.451 4.117 -74.815 1.00 87.06 185 ILE A O 1
ATOM 1593 N N . GLN A 1 186 ? 46.784 2.457 -74.103 1.00 87.00 186 GLN A N 1
ATOM 1594 C CA . GLN A 1 186 ? 47.714 2.574 -75.219 1.00 87.00 186 GLN A CA 1
ATOM 1595 C C . GLN A 1 186 ? 47.066 1.995 -76.487 1.00 87.00 186 GLN A C 1
ATOM 1597 O O . GLN A 1 186 ? 46.478 0.906 -76.418 1.00 87.00 186 GLN A O 1
ATOM 1602 N N . PRO A 1 187 ? 47.148 2.685 -77.640 1.00 86.44 187 PRO A N 1
ATOM 1603 C CA . PRO A 1 187 ? 46.675 2.131 -78.900 1.00 86.44 187 PRO A CA 1
ATOM 1604 C C . PRO A 1 187 ? 47.422 0.826 -79.196 1.00 86.44 187 PRO A C 1
ATOM 1606 O O . PRO A 1 187 ? 48.622 0.702 -78.954 1.00 86.44 187 PRO A O 1
ATOM 1609 N N . SER A 1 188 ? 46.702 -0.185 -79.680 1.00 84.44 188 SER A N 1
ATOM 1610 C CA . SER A 1 188 ? 47.325 -1.457 -80.027 1.00 84.44 188 SER A CA 1
ATOM 1611 C C . SER A 1 188 ? 47.903 -1.393 -81.435 1.00 84.44 188 SER A C 1
ATOM 1613 O O . SER A 1 188 ? 47.151 -1.264 -82.396 1.00 84.44 188 SER A O 1
ATOM 1615 N N . ASP A 1 189 ? 49.212 -1.608 -81.567 1.00 83.12 189 ASP A N 1
ATOM 1616 C CA . ASP A 1 189 ? 49.869 -1.809 -82.870 1.00 83.12 189 ASP A CA 1
ATOM 1617 C C . ASP A 1 189 ? 49.601 -3.204 -83.468 1.00 83.12 189 ASP A C 1
ATOM 1619 O O . ASP A 1 189 ? 50.115 -3.571 -84.530 1.00 83.12 189 ASP A O 1
ATOM 1623 N N . LYS A 1 190 ? 48.799 -4.033 -82.786 1.00 84.44 190 LYS A N 1
ATOM 1624 C CA . LYS A 1 190 ? 48.408 -5.344 -83.300 1.00 84.44 190 LYS A CA 1
ATOM 1625 C C . LYS A 1 190 ? 47.518 -5.140 -84.518 1.00 84.44 190 LYS A C 1
ATOM 1627 O O . LYS A 1 190 ? 46.456 -4.527 -84.439 1.00 84.44 190 LYS A O 1
ATOM 1632 N N . LYS A 1 191 ? 47.931 -5.713 -85.649 1.00 84.69 191 LYS A N 1
ATOM 1633 C CA . LYS A 1 191 ? 47.106 -5.735 -86.859 1.00 84.69 191 LYS A CA 1
ATOM 1634 C C . LYS A 1 191 ? 45.761 -6.401 -86.533 1.00 84.69 191 LYS A C 1
ATOM 1636 O O . LYS A 1 191 ? 45.767 -7.446 -85.876 1.00 84.69 191 LYS A O 1
ATOM 1641 N N . PRO A 1 192 ? 44.627 -5.843 -86.987 1.00 86.50 192 PRO A N 1
ATOM 1642 C CA . PRO A 1 192 ? 43.325 -6.450 -86.760 1.00 86.50 192 PRO A CA 1
ATOM 1643 C C . PRO A 1 192 ? 43.318 -7.881 -87.301 1.00 86.50 192 PRO A C 1
ATOM 1645 O O . PRO A 1 192 ? 43.765 -8.139 -88.424 1.00 86.50 192 PRO A O 1
ATOM 1648 N N . THR A 1 193 ? 42.825 -8.816 -86.488 1.00 88.12 193 THR A N 1
ATOM 1649 C CA . THR A 1 193 ? 42.688 -10.218 -86.882 1.00 88.12 193 THR A CA 1
ATOM 1650 C C . THR A 1 193 ? 41.826 -10.287 -88.132 1.00 88.12 193 THR A C 1
ATOM 1652 O O . THR A 1 193 ? 40.661 -9.893 -88.116 1.00 88.12 193 THR A O 1
ATOM 1655 N N . ARG A 1 194 ? 42.390 -10.789 -89.234 1.00 85.69 194 ARG A N 1
ATOM 1656 C CA . ARG A 1 194 ? 41.611 -11.012 -90.453 1.00 85.69 194 ARG A CA 1
ATOM 1657 C C . ARG A 1 194 ? 40.633 -12.154 -90.166 1.00 85.69 194 ARG A C 1
ATOM 1659 O O . ARG A 1 194 ? 41.097 -13.244 -89.827 1.00 85.69 194 ARG A O 1
ATOM 1666 N N . PRO A 1 195 ? 39.311 -11.942 -90.274 1.00 85.88 195 PRO A N 1
ATOM 1667 C CA . PRO A 1 195 ? 38.354 -13.009 -90.035 1.00 85.88 195 PRO A CA 1
ATOM 1668 C C . PRO A 1 195 ? 38.541 -14.093 -91.100 1.00 85.88 195 PRO A C 1
ATOM 1670 O O . PRO A 1 195 ? 38.370 -13.848 -92.294 1.00 85.88 195 PRO A O 1
ATOM 1673 N N . ILE A 1 196 ? 38.902 -15.299 -90.668 1.00 83.81 196 ILE A N 1
ATOM 1674 C CA . ILE A 1 196 ? 38.917 -16.483 -91.525 1.00 83.81 196 ILE A CA 1
ATOM 1675 C C . ILE A 1 196 ? 37.600 -17.205 -91.276 1.00 83.81 196 ILE A C 1
ATOM 1677 O O . ILE A 1 196 ? 37.320 -17.626 -90.154 1.00 83.81 196 ILE A O 1
ATOM 1681 N N . SER A 1 197 ? 36.767 -17.334 -92.313 1.00 78.94 197 SER A N 1
ATOM 1682 C CA . SER A 1 197 ? 35.548 -18.135 -92.186 1.00 78.94 197 SER A CA 1
ATOM 1683 C C . SER A 1 197 ? 35.944 -19.582 -91.877 1.00 78.94 197 SER A C 1
ATOM 1685 O O . SER A 1 197 ? 36.775 -20.120 -92.619 1.00 78.94 197 SER A O 1
ATOM 1687 N N . PRO A 1 198 ? 35.351 -20.235 -90.867 1.00 83.44 198 PRO A N 1
ATOM 1688 C CA . PRO A 1 198 ? 35.639 -21.635 -90.587 1.00 83.44 198 PRO A CA 1
ATOM 1689 C C . PRO A 1 198 ? 35.348 -22.492 -91.827 1.00 83.44 198 PRO A C 1
ATOM 1691 O O . PRO A 1 198 ? 34.453 -22.185 -92.621 1.00 83.44 198 PRO A O 1
ATOM 1694 N N . MET A 1 199 ? 36.125 -23.560 -92.022 1.00 78.88 199 MET A N 1
ATOM 1695 C CA . MET A 1 199 ? 36.025 -24.441 -93.190 1.00 78.88 199 MET A CA 1
ATOM 1696 C C . MET A 1 199 ? 34.788 -25.346 -93.081 1.00 78.88 199 MET A C 1
ATOM 1698 O O . MET A 1 199 ? 34.875 -26.539 -92.798 1.00 78.88 199 MET A O 1
ATOM 1702 N N . ILE A 1 200 ? 33.610 -24.753 -93.273 1.00 81.25 200 ILE A N 1
ATOM 1703 C CA . ILE A 1 200 ? 32.297 -25.384 -93.104 1.00 81.25 200 ILE A CA 1
ATOM 1704 C C . ILE A 1 200 ? 31.524 -25.310 -94.431 1.00 81.25 200 ILE A C 1
ATOM 1706 O O . ILE A 1 200 ? 31.743 -24.423 -95.260 1.00 81.25 200 ILE A O 1
ATOM 1710 N N . GLY A 1 201 ? 30.640 -26.283 -94.668 1.00 82.12 201 GLY A N 1
ATOM 1711 C CA . GLY A 1 201 ? 29.740 -26.303 -95.823 1.00 82.12 201 GLY A CA 1
ATOM 1712 C C . GLY A 1 201 ? 30.45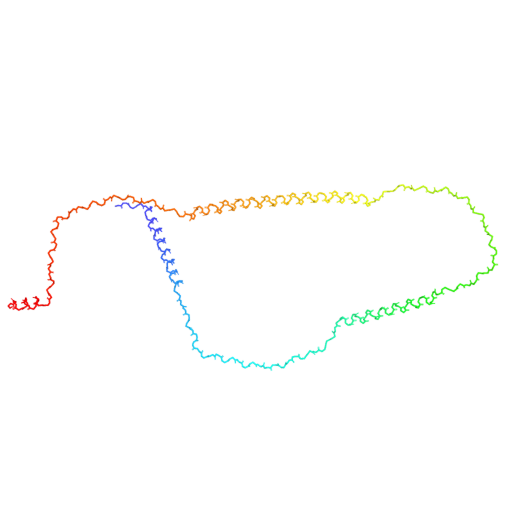1 -26.496 -97.166 1.00 82.12 201 GLY A C 1
ATOM 1713 O O . GLY A 1 201 ? 31.310 -27.366 -97.323 1.00 82.12 201 GLY A O 1
ATOM 1714 N N . GLU A 1 202 ? 30.078 -25.694 -98.166 1.00 77.12 202 GLU A N 1
ATOM 1715 C CA . GLU A 1 202 ? 30.601 -25.809 -99.535 1.00 77.12 202 GLU A CA 1
ATOM 1716 C C . GLU A 1 202 ? 32.104 -25.584 -99.654 1.00 77.12 202 GLU A C 1
ATOM 1718 O O . GLU A 1 202 ? 32.745 -26.260 -100.458 1.00 77.12 202 GLU A O 1
ATOM 1723 N N . LYS A 1 203 ? 32.683 -24.701 -98.832 1.00 77.81 203 LYS A N 1
ATOM 1724 C CA . LYS A 1 203 ? 34.133 -24.459 -98.826 1.00 77.81 203 LYS A CA 1
ATOM 1725 C C . LYS A 1 203 ? 34.906 -25.725 -98.458 1.00 77.81 203 LYS A C 1
ATOM 1727 O O . LYS A 1 203 ? 35.862 -26.072 -99.144 1.00 77.81 203 LYS A O 1
ATOM 1732 N N . ARG A 1 204 ? 34.432 -26.471 -97.450 1.00 81.00 204 ARG A N 1
ATOM 1733 C CA . ARG A 1 204 ? 34.991 -27.782 -97.079 1.00 81.00 204 ARG A CA 1
ATOM 1734 C C . ARG A 1 204 ? 34.827 -28.800 -98.204 1.00 81.00 204 ARG A C 1
ATOM 1736 O O . ARG A 1 204 ? 35.774 -29.514 -98.512 1.00 81.00 204 ARG A O 1
ATOM 1743 N N . ARG A 1 205 ? 33.646 -28.850 -98.832 1.00 80.56 205 ARG A N 1
ATOM 1744 C CA . ARG A 1 205 ? 33.366 -29.776 -99.944 1.00 80.56 205 ARG A CA 1
ATOM 1745 C C . ARG A 1 205 ? 34.264 -29.517 -101.157 1.00 80.56 205 ARG A C 1
ATOM 1747 O O . ARG A 1 205 ? 34.752 -30.476 -101.739 1.00 80.56 205 ARG A O 1
ATOM 1754 N N . LYS A 1 206 ? 34.500 -28.253 -101.530 1.00 81.00 206 LYS A N 1
ATOM 1755 C CA . LYS A 1 206 ? 35.403 -27.886 -102.637 1.00 81.00 206 LYS A CA 1
ATOM 1756 C C . LYS A 1 206 ? 36.866 -28.195 -102.317 1.00 81.00 206 LYS A C 1
ATOM 1758 O O . LYS A 1 206 ? 37.528 -28.786 -103.155 1.00 81.00 206 LYS A O 1
ATOM 1763 N N . TYR A 1 207 ? 37.334 -27.866 -101.111 1.00 82.31 207 TYR A N 1
ATOM 1764 C CA . TYR A 1 207 ? 38.699 -28.180 -100.676 1.00 82.31 207 TYR A CA 1
ATOM 1765 C C . TYR A 1 207 ? 38.973 -29.691 -100.699 1.00 82.31 207 TYR A C 1
ATOM 1767 O O . TYR A 1 207 ? 39.944 -30.118 -101.301 1.00 82.31 207 TYR A O 1
ATOM 1775 N N . MET A 1 208 ? 38.067 -30.513 -100.153 1.00 80.56 208 MET A N 1
ATOM 1776 C CA . MET A 1 208 ? 38.200 -31.981 -100.165 1.00 80.56 208 MET A CA 1
ATOM 1777 C C . MET A 1 208 ? 38.217 -32.594 -101.575 1.00 80.56 208 MET A C 1
ATOM 1779 O O . MET A 1 208 ? 38.747 -33.680 -101.748 1.00 80.56 208 MET A O 1
ATOM 1783 N N . ARG A 1 209 ? 37.648 -31.918 -102.583 1.00 78.19 209 ARG A N 1
ATOM 1784 C CA . ARG A 1 209 ? 37.687 -32.356 -103.992 1.00 78.19 209 ARG A CA 1
ATOM 1785 C C . ARG A 1 209 ? 38.984 -31.974 -104.718 1.00 78.19 209 ARG A C 1
ATOM 1787 O O . ARG A 1 209 ? 39.194 -32.442 -105.827 1.00 78.19 209 ARG A O 1
ATOM 1794 N N . GLN A 1 210 ? 39.792 -31.084 -104.140 1.00 74.88 210 GLN A N 1
ATOM 1795 C CA . GLN A 1 210 ? 41.055 -30.588 -104.707 1.00 74.88 210 GLN A CA 1
ATOM 1796 C C . GLN A 1 210 ? 42.291 -31.244 -104.068 1.00 74.88 210 GLN A C 1
ATOM 1798 O O . GLN A 1 210 ? 43.413 -30.912 -104.443 1.00 74.88 210 GLN A O 1
ATOM 1803 N N . ILE A 1 211 ? 42.094 -32.152 -103.108 1.00 69.19 211 ILE A N 1
ATOM 1804 C CA . ILE A 1 211 ? 43.159 -32.976 -102.533 1.00 69.19 211 ILE A CA 1
ATOM 1805 C C . ILE A 1 211 ? 43.303 -34.211 -103.445 1.00 69.19 211 ILE A C 1
ATOM 1807 O O . ILE A 1 211 ? 42.288 -34.883 -103.642 1.00 69.19 211 ILE A O 1
ATOM 1811 N N . PRO A 1 212 ? 44.482 -34.464 -104.046 1.00 62.28 212 PRO A N 1
ATOM 1812 C CA . PRO A 1 212 ? 44.725 -35.639 -104.886 1.00 62.28 212 PRO A CA 1
ATOM 1813 C C . PRO A 1 212 ? 44.651 -36.956 -104.105 1.00 62.28 212 PRO A C 1
ATOM 1815 O O . PRO A 1 212 ? 44.952 -36.947 -102.888 1.00 62.28 212 PRO A O 1
#